Protein AF-A0A965URT3-F1 (afdb_monomer_lite)

Secondary structure (DSSP, 8-state):
------S-TTSSSSSS---------------TTSTHHHHHTT------TT--S---EEEEEE-TTT--EEEEEEEEE-SHHHHHHHHHHHTT-SEEEEEEEEEESS-GGGTT-TTSTTEEEEEEEEEEEETTEEEEEEEEHHHHTS--HHHHHHHHHSEEEESSHHHHHHHHHHHH----SSEEEHHHHHHH-

Structure (mmCIF, N/CA/C/O backbone):
data_AF-A0A965URT3-F1
#
_entry.id   AF-A0A965URT3-F1
#
loop_
_atom_site.group_PDB
_atom_site.id
_atom_site.type_symbol
_atom_site.label_atom_id
_atom_site.label_alt_id
_atom_site.label_comp_id
_atom_site.label_asym_id
_atom_site.label_entity_id
_atom_site.label_seq_id
_atom_site.pdbx_PDB_ins_code
_atom_site.Cartn_x
_atom_site.Cartn_y
_atom_site.Cartn_z
_atom_site.occupancy
_atom_site.B_iso_or_equiv
_atom_site.auth_seq_id
_atom_site.auth_comp_id
_atom_site.auth_asym_id
_atom_site.auth_atom_id
_atom_site.pdbx_PDB_model_num
ATOM 1 N N . MET A 1 1 ? -10.552 -49.241 -23.585 1.00 33.66 1 MET A N 1
ATOM 2 C CA . MET A 1 1 ? -9.352 -48.739 -22.890 1.00 33.66 1 MET A CA 1
ATOM 3 C C . MET A 1 1 ? -9.125 -47.298 -23.335 1.00 33.66 1 MET A C 1
ATOM 5 O O . MET A 1 1 ? -9.063 -47.071 -24.531 1.00 33.66 1 MET A O 1
ATOM 9 N N . THR A 1 2 ? -9.116 -46.390 -22.348 1.00 33.47 2 THR A N 1
ATOM 10 C CA . THR A 1 2 ? -8.561 -45.013 -22.284 1.00 33.47 2 THR A CA 1
ATOM 11 C C . THR A 1 2 ? -9.004 -43.900 -23.257 1.00 33.47 2 THR A C 1
ATOM 13 O O . THR A 1 2 ? -8.706 -43.915 -24.445 1.00 33.47 2 THR A O 1
ATOM 16 N N . HIS A 1 3 ? -9.632 -42.883 -22.643 1.00 34.38 3 HIS A N 1
ATOM 17 C CA . HIS A 1 3 ? -9.826 -41.481 -23.047 1.00 34.38 3 HIS A CA 1
ATOM 18 C C . HIS A 1 3 ? -8.511 -40.689 -23.220 1.00 34.38 3 HIS A C 1
ATOM 20 O O . HIS A 1 3 ? -7.561 -41.003 -22.512 1.00 34.38 3 HIS A O 1
ATOM 26 N N . SER A 1 4 ? -8.519 -39.597 -24.016 1.00 34.25 4 SER A N 1
ATOM 27 C CA . SER A 1 4 ? -8.282 -38.190 -23.573 1.00 34.25 4 SER A CA 1
ATOM 28 C C . SER A 1 4 ? -7.815 -37.250 -24.706 1.00 34.25 4 SER A C 1
ATOM 30 O O . SER A 1 4 ? -6.936 -37.626 -25.473 1.00 34.25 4 SER A O 1
ATOM 32 N N . GLY A 1 5 ? -8.332 -36.013 -24.734 1.00 30.47 5 GLY A N 1
ATOM 33 C CA . GLY A 1 5 ? -7.851 -34.884 -25.558 1.00 30.47 5 GLY A CA 1
ATOM 34 C C . GLY A 1 5 ? -8.948 -33.825 -25.768 1.00 30.47 5 GLY A C 1
ATOM 35 O O . GLY A 1 5 ? -9.620 -33.851 -26.788 1.00 30.47 5 GLY A O 1
ATOM 36 N N . THR A 1 6 ? -9.463 -33.211 -24.696 1.00 34.25 6 THR A N 1
ATOM 37 C CA . THR A 1 6 ? -9.165 -31.850 -24.170 1.00 34.25 6 THR A CA 1
ATOM 38 C C . THR A 1 6 ? -9.734 -30.684 -24.984 1.00 34.25 6 THR A C 1
ATOM 40 O O . THR A 1 6 ? -9.246 -30.334 -26.050 1.00 34.25 6 THR A O 1
ATOM 43 N N . ALA A 1 7 ? -10.753 -30.062 -24.384 1.00 34.03 7 ALA A N 1
ATOM 44 C CA . ALA A 1 7 ? -11.458 -28.854 -24.786 1.00 34.03 7 ALA A CA 1
ATOM 45 C C . ALA A 1 7 ? -10.628 -27.587 -24.499 1.00 34.03 7 ALA A C 1
ATOM 47 O O . ALA A 1 7 ? -10.806 -26.948 -23.463 1.00 34.03 7 ALA A O 1
ATOM 48 N N . LEU A 1 8 ? -9.706 -27.251 -25.403 1.00 33.50 8 LEU A N 1
ATOM 49 C CA . LEU A 1 8 ? -8.915 -26.012 -25.347 1.00 33.50 8 LEU A CA 1
ATOM 50 C C . LEU A 1 8 ? -8.958 -25.177 -26.642 1.00 33.50 8 LEU A C 1
ATOM 52 O O . LEU A 1 8 ? -8.443 -24.068 -26.653 1.00 33.50 8 LEU A O 1
ATOM 56 N N . ASP A 1 9 ? -9.672 -25.624 -27.678 1.00 33.72 9 ASP A N 1
ATOM 57 C CA . ASP A 1 9 ? -9.699 -24.964 -28.996 1.00 33.72 9 ASP A CA 1
ATOM 58 C C . ASP A 1 9 ? -10.909 -24.031 -29.212 1.00 33.72 9 ASP A C 1
ATOM 60 O O . ASP A 1 9 ? -11.382 -23.856 -30.333 1.00 33.72 9 ASP A O 1
ATOM 64 N N . THR A 1 10 ? -11.494 -23.448 -28.158 1.00 35.75 10 THR A N 1
ATOM 65 C CA . THR A 1 10 ? -12.740 -22.657 -28.320 1.00 35.75 10 THR A CA 1
ATOM 66 C C . THR A 1 10 ? -12.798 -21.347 -27.533 1.00 35.75 10 THR A C 1
ATOM 68 O O . THR A 1 10 ? -13.865 -20.754 -27.437 1.00 35.75 10 THR A O 1
ATOM 71 N N . PHE A 1 11 ? -11.674 -20.846 -27.011 1.00 31.28 11 PHE A N 1
ATOM 72 C CA . PHE A 1 11 ? -11.656 -19.590 -26.238 1.00 31.28 11 PHE A CA 1
ATOM 73 C C . PHE A 1 11 ? -10.872 -18.429 -26.872 1.00 31.28 11 PHE A C 1
ATOM 75 O O . PHE A 1 11 ? -10.836 -17.349 -26.290 1.00 31.28 11 PHE A O 1
ATOM 82 N N . GLU A 1 12 ? -10.306 -18.591 -28.073 1.00 33.72 12 GLU A N 1
ATOM 83 C CA . GLU A 1 12 ? -9.478 -17.545 -28.709 1.00 33.72 12 GLU A CA 1
ATOM 84 C C . GLU A 1 12 ? -10.141 -16.773 -29.866 1.00 33.72 12 GLU A C 1
ATOM 86 O O . GLU A 1 12 ? -9.517 -15.877 -30.424 1.00 33.72 12 GLU A O 1
ATOM 91 N N . ASN A 1 13 ? -11.413 -17.024 -30.201 1.00 33.25 13 ASN A N 1
ATOM 92 C CA . ASN A 1 13 ? -12.032 -16.428 -31.400 1.00 33.25 13 ASN A CA 1
ATOM 93 C C . ASN A 1 13 ? -13.082 -15.325 -31.176 1.00 33.25 13 ASN A C 1
ATOM 95 O O . ASN A 1 13 ? -13.646 -14.860 -32.162 1.00 33.25 13 ASN A O 1
ATOM 99 N N . ASP A 1 14 ? -13.325 -14.852 -29.946 1.00 31.55 14 ASP A N 1
ATOM 100 C CA . ASP A 1 14 ? -14.459 -13.935 -29.682 1.00 31.55 14 ASP A CA 1
ATOM 101 C C . ASP A 1 14 ? -14.091 -12.524 -29.178 1.00 31.55 14 ASP A C 1
ATOM 103 O O . ASP A 1 14 ? -14.958 -11.739 -28.806 1.00 31.55 14 ASP A O 1
ATOM 107 N N . LEU A 1 15 ? -12.809 -12.140 -29.207 1.00 34.84 15 LEU A N 1
ATOM 108 C CA . LEU A 1 15 ? -12.369 -10.765 -28.882 1.00 34.84 15 LEU A CA 1
ATOM 109 C C . LEU A 1 15 ? -11.971 -9.943 -30.118 1.00 34.84 15 LEU A C 1
ATOM 111 O O . LEU A 1 15 ? -11.375 -8.873 -30.009 1.00 34.84 15 LEU A O 1
ATOM 115 N N . GLY A 1 16 ? -12.305 -10.448 -31.305 1.00 34.50 16 GLY A N 1
ATOM 116 C CA . GLY A 1 16 ? -11.734 -9.998 -32.565 1.00 34.50 16 GLY A CA 1
ATOM 117 C C . GLY A 1 16 ? -12.613 -9.141 -33.465 1.00 34.50 16 GLY A C 1
ATOM 118 O O . GLY A 1 16 ? -12.195 -8.962 -34.596 1.00 34.50 16 GLY A O 1
ATOM 119 N N . GLN A 1 17 ? -13.784 -8.625 -33.065 1.00 35.28 17 GLN A N 1
ATOM 120 C CA . GLN A 1 17 ? -14.540 -7.675 -33.905 1.00 35.28 17 GLN A CA 1
ATOM 121 C C . GLN A 1 17 ? -15.461 -6.751 -33.099 1.00 35.28 17 GLN A C 1
ATOM 123 O O . GLN A 1 17 ? -16.563 -7.139 -32.725 1.00 35.28 17 GLN A O 1
ATOM 128 N N . ARG A 1 18 ? -15.041 -5.493 -32.912 1.00 29.69 18 ARG A N 1
ATOM 129 C CA . ARG A 1 18 ? -15.914 -4.302 -32.954 1.00 29.69 18 ARG A CA 1
ATOM 130 C C . ARG A 1 18 ? -15.058 -3.034 -32.931 1.00 29.69 18 ARG A C 1
ATOM 132 O O . ARG A 1 18 ? -14.758 -2.483 -31.878 1.00 29.69 18 ARG A O 1
ATOM 139 N N . SER A 1 19 ? -14.648 -2.607 -34.119 1.00 35.00 19 SER A N 1
ATOM 140 C CA . SER A 1 19 ? -14.108 -1.276 -34.385 1.00 35.00 19 SER A CA 1
ATOM 141 C C . SER A 1 19 ? -15.238 -0.308 -34.763 1.00 35.00 19 SER A C 1
ATOM 143 O O . SER A 1 19 ? -16.090 -0.636 -35.586 1.00 35.00 19 SER A O 1
ATOM 145 N N . ASP A 1 20 ? -15.170 0.877 -34.160 1.00 32.28 20 ASP A N 1
ATOM 146 C CA . ASP A 1 20 ? -15.490 2.202 -34.704 1.00 32.28 20 ASP A CA 1
ATOM 147 C C . ASP A 1 20 ? -16.926 2.537 -35.140 1.00 32.28 20 ASP A C 1
ATOM 149 O O . ASP A 1 20 ? -17.300 2.331 -36.292 1.00 32.28 20 ASP A O 1
ATOM 153 N N . HIS A 1 21 ? -17.671 3.237 -34.272 1.00 31.31 21 HIS A N 1
ATOM 154 C CA . HIS A 1 21 ? -18.364 4.497 -34.611 1.00 31.31 21 HIS A CA 1
ATOM 155 C C . HIS A 1 21 ? -18.948 5.172 -33.355 1.00 31.31 21 HIS A C 1
ATOM 157 O O . HIS A 1 21 ? -19.272 4.482 -32.396 1.00 31.31 21 HIS A O 1
ATOM 163 N N . PHE A 1 22 ? -19.129 6.499 -33.425 1.00 30.56 22 PHE A N 1
ATOM 164 C CA . PHE A 1 22 ? -19.415 7.491 -32.365 1.00 30.56 22 PHE A CA 1
ATOM 165 C C . PHE A 1 22 ? -18.134 8.020 -31.704 1.00 30.56 22 PHE A C 1
ATOM 167 O O . PHE A 1 22 ? -17.423 7.294 -31.030 1.00 30.56 22 PHE A O 1
ATOM 174 N N . GLY A 1 23 ? -17.720 9.267 -31.895 1.00 26.47 23 GLY A N 1
ATOM 175 C CA . GLY A 1 23 ? -18.494 10.487 -32.106 1.00 26.47 23 GLY A CA 1
ATOM 176 C C . GLY A 1 23 ? -17.852 11.527 -31.192 1.00 26.47 23 GLY A C 1
ATOM 177 O O . GLY A 1 23 ? -17.877 11.389 -29.977 1.00 26.47 23 GLY A O 1
ATOM 178 N N . ASN A 1 24 ? -17.154 12.477 -31.797 1.00 38.97 24 ASN A N 1
ATOM 179 C CA . ASN A 1 24 ? -16.212 13.386 -31.163 1.00 38.97 24 ASN A CA 1
ATOM 180 C C . ASN A 1 24 ? -16.927 14.562 -30.483 1.00 38.97 24 ASN A C 1
ATOM 182 O O . ASN A 1 24 ? -17.031 15.595 -31.125 1.00 38.97 24 ASN A O 1
ATOM 186 N N . GLU A 1 25 ? -17.389 14.441 -29.230 1.00 32.44 25 GLU A N 1
ATOM 187 C CA . GLU A 1 25 ? -17.796 15.594 -28.400 1.00 32.44 25 GLU A CA 1
ATOM 188 C C . GLU A 1 25 ? -17.499 15.357 -26.898 1.00 32.44 25 GLU A C 1
ATOM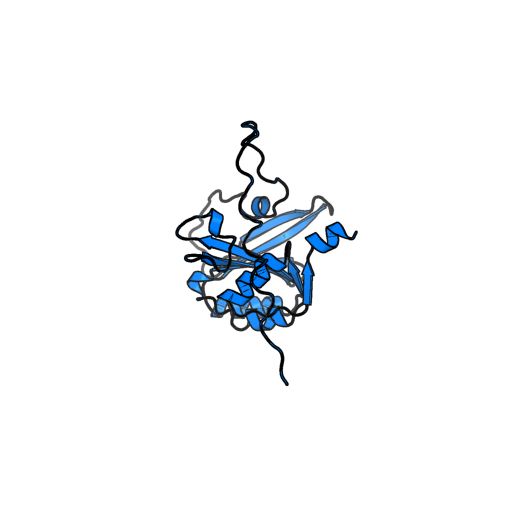 190 O O . GLU A 1 25 ? -17.855 14.323 -26.340 1.00 32.44 25 GLU A O 1
ATOM 195 N N . ASN A 1 26 ? -16.873 16.356 -26.255 1.00 29.66 26 ASN A N 1
ATOM 196 C CA . ASN A 1 26 ? -16.615 16.527 -24.808 1.00 29.66 26 ASN A CA 1
ATOM 197 C C . ASN A 1 26 ? -15.404 15.819 -24.166 1.00 29.66 26 ASN A C 1
ATOM 199 O O . ASN A 1 26 ? -15.507 15.055 -23.211 1.00 29.66 26 ASN A O 1
ATOM 203 N N . LEU A 1 27 ? -14.212 16.238 -24.598 1.00 33.44 27 LEU A N 1
ATOM 204 C CA . LEU A 1 27 ? -12.947 16.141 -23.856 1.00 33.44 27 LEU A CA 1
ATOM 205 C C . LEU A 1 27 ? -12.865 17.163 -22.694 1.00 33.44 27 LEU A C 1
ATOM 207 O O . LEU A 1 27 ? -11.927 17.942 -22.656 1.00 33.44 27 LEU A O 1
ATOM 211 N N . VAL A 1 28 ? -13.815 17.203 -21.751 1.00 35.00 28 VAL A N 1
ATOM 212 C CA . VAL A 1 28 ? -13.637 17.903 -20.453 1.00 35.00 28 VAL A CA 1
ATOM 213 C C . VAL A 1 28 ? -14.578 17.300 -19.400 1.00 35.00 28 VAL A C 1
ATOM 215 O O . VAL A 1 28 ? -15.614 17.868 -19.079 1.00 35.00 28 VAL A O 1
ATOM 218 N N . SER A 1 29 ? -14.234 16.146 -18.835 1.00 32.12 29 SER A N 1
ATOM 219 C CA . SER A 1 29 ? -14.747 15.755 -17.514 1.00 32.12 29 SER A CA 1
ATOM 220 C C . SER A 1 29 ? -13.839 14.685 -16.914 1.00 32.12 29 SER A C 1
ATOM 222 O O . SER A 1 29 ? -14.065 13.486 -17.081 1.00 32.12 29 SER A O 1
ATOM 224 N N . GLY A 1 30 ? -12.772 15.117 -16.239 1.00 34.75 30 GLY A N 1
ATOM 225 C CA . GLY A 1 30 ? -12.117 14.255 -15.257 1.00 34.75 30 GLY A CA 1
ATOM 226 C C . GLY A 1 30 ? -13.144 13.868 -14.195 1.00 34.75 30 GLY A C 1
ATOM 227 O O . GLY A 1 30 ? -13.987 14.690 -13.847 1.00 34.75 30 GLY A O 1
ATOM 228 N N . PHE A 1 31 ? -13.119 12.617 -13.735 1.00 31.52 31 PHE A N 1
ATOM 229 C CA . PHE A 1 31 ? -14.023 12.127 -12.696 1.00 31.52 31 PHE A CA 1
ATOM 230 C C . PHE A 1 31 ? -13.857 12.985 -11.428 1.00 31.52 31 PHE A C 1
ATOM 232 O O . PHE A 1 31 ? -12.832 12.857 -10.755 1.00 31.52 31 PHE A O 1
ATOM 239 N N . PRO A 1 32 ? -14.834 13.836 -11.063 1.00 32.91 32 PRO A N 1
ATOM 240 C CA . PRO A 1 32 ? -14.695 14.784 -9.953 1.00 32.91 32 PRO A CA 1
ATOM 241 C C . PRO A 1 32 ? -14.760 14.111 -8.569 1.00 32.91 32 PRO A C 1
ATOM 243 O O . PRO A 1 32 ? -14.704 14.788 -7.550 1.00 32.91 32 PRO A O 1
ATOM 246 N N . HIS A 1 33 ? -14.874 12.779 -8.525 1.00 34.88 33 HIS A N 1
ATOM 247 C CA . HIS A 1 33 ? -14.993 11.979 -7.302 1.00 34.88 33 HIS A CA 1
ATOM 248 C C . HIS A 1 33 ? -13.845 10.984 -7.117 1.00 34.88 33 HIS A C 1
ATOM 250 O O . HIS A 1 33 ? -13.928 10.092 -6.277 1.00 34.88 33 HIS A O 1
ATOM 256 N N . SER A 1 34 ? -12.766 11.119 -7.892 1.00 35.41 34 SER A N 1
ATOM 257 C CA . SER A 1 34 ? -11.545 10.387 -7.583 1.00 35.41 34 SER A CA 1
ATOM 258 C C . SER A 1 34 ? -10.806 11.067 -6.417 1.00 35.41 34 SER A C 1
ATOM 260 O O . SER A 1 34 ? -10.577 12.281 -6.484 1.00 35.41 34 SER A O 1
ATOM 262 N N . PRO A 1 35 ? -10.362 10.316 -5.389 1.00 39.28 35 PRO A N 1
ATOM 263 C CA . PRO A 1 35 ? -9.501 10.829 -4.319 1.00 39.28 35 PRO A CA 1
ATOM 264 C C . PRO A 1 35 ? -8.225 11.524 -4.826 1.00 39.28 35 PRO A C 1
ATOM 266 O O . PRO A 1 35 ? -7.640 12.328 -4.099 1.00 39.28 35 PRO A O 1
ATOM 269 N N . HIS A 1 36 ? -7.828 11.291 -6.088 1.00 36.16 36 HIS A N 1
ATOM 270 C CA . HIS A 1 36 ? -6.724 11.989 -6.754 1.00 36.16 36 HIS A CA 1
ATOM 271 C C . HIS A 1 36 ? -6.849 13.524 -6.708 1.00 36.16 36 HIS A C 1
ATOM 273 O O . HIS A 1 36 ? -5.827 14.206 -6.710 1.00 36.16 36 HIS A O 1
ATOM 279 N N . HIS A 1 37 ? -8.064 14.090 -6.631 1.00 29.50 37 HIS A N 1
ATOM 280 C CA . HIS A 1 37 ? -8.232 15.548 -6.548 1.00 29.50 37 HIS A CA 1
ATOM 281 C C . HIS A 1 37 ? -7.912 16.116 -5.152 1.00 29.50 37 HIS A C 1
ATOM 283 O O . HIS A 1 37 ? -7.631 17.305 -5.034 1.00 29.50 37 HIS A O 1
ATOM 289 N N . PHE A 1 38 ? -7.915 15.281 -4.107 1.00 34.94 38 PHE A N 1
ATOM 290 C CA . PHE A 1 38 ? -7.612 15.701 -2.734 1.00 34.94 38 PHE A CA 1
ATOM 291 C C . PHE A 1 38 ? -6.110 15.636 -2.416 1.00 34.94 38 PHE A C 1
ATOM 293 O O . PHE A 1 38 ? -5.617 16.394 -1.590 1.00 34.94 38 PHE A O 1
ATOM 300 N N . LEU A 1 39 ? -5.365 14.752 -3.089 1.00 39.06 39 LEU A N 1
ATOM 301 C CA . LEU A 1 39 ? -3.931 14.546 -2.839 1.00 39.06 39 LEU A CA 1
ATOM 302 C C . LEU A 1 39 ? -3.012 15.499 -3.626 1.00 39.06 39 LEU A C 1
ATOM 304 O O . LEU A 1 39 ? -1.823 15.574 -3.328 1.00 39.06 39 LEU A O 1
ATOM 308 N N . LEU A 1 40 ? -3.535 16.213 -4.629 1.00 33.44 40 LEU A N 1
ATOM 309 C CA . LEU A 1 40 ? -2.734 17.037 -5.548 1.00 33.44 40 LEU A CA 1
ATOM 310 C C . LEU A 1 40 ? -3.092 18.530 -5.556 1.00 33.44 40 LEU A C 1
ATOM 312 O O . LEU A 1 40 ? -2.364 19.314 -6.172 1.00 33.44 40 LEU A O 1
ATOM 316 N N . SER A 1 41 ? -4.172 18.958 -4.894 1.00 29.81 41 SER A N 1
ATOM 317 C CA . SER A 1 41 ? -4.457 20.387 -4.760 1.00 29.81 41 SER A CA 1
ATOM 318 C C . SER A 1 41 ? -3.632 20.977 -3.617 1.00 29.81 41 SER A C 1
ATOM 320 O O . SER A 1 41 ? -3.823 20.606 -2.467 1.00 29.81 41 SER A O 1
ATOM 322 N N . GLU A 1 42 ? -2.769 21.930 -3.974 1.00 37.62 42 GLU A N 1
ATOM 323 C CA . GLU A 1 42 ? -1.975 22.816 -3.102 1.00 37.62 42 GLU A CA 1
ATOM 324 C C . GLU A 1 42 ? -0.496 22.458 -2.887 1.00 37.62 42 GLU A C 1
ATOM 326 O O . GLU A 1 42 ? 0.070 22.585 -1.808 1.00 37.62 42 GLU A O 1
ATOM 331 N N . TYR A 1 43 ? 0.203 22.171 -3.989 1.00 33.94 43 TYR A N 1
ATOM 332 C CA . TYR A 1 43 ? 1.619 22.534 -4.109 1.00 33.94 43 TYR A CA 1
ATOM 333 C C . TYR A 1 43 ? 1.754 23.999 -4.573 1.00 33.94 43 TYR A C 1
ATOM 335 O O . TYR A 1 43 ? 2.104 24.282 -5.720 1.00 33.94 43 TYR A O 1
ATOM 343 N N . THR A 1 44 ? 1.506 24.961 -3.680 1.00 33.62 44 THR A N 1
ATOM 344 C CA . THR A 1 44 ? 1.992 26.342 -3.851 1.00 33.62 44 THR A CA 1
ATOM 345 C C . THR A 1 44 ? 2.918 26.719 -2.700 1.00 33.62 44 THR A C 1
ATOM 347 O O . THR A 1 44 ? 2.521 26.799 -1.548 1.00 33.62 44 THR A O 1
ATOM 350 N N . LYS A 1 45 ? 4.188 26.886 -3.080 1.00 38.81 45 LYS A N 1
ATOM 351 C CA . LYS A 1 45 ? 5.387 27.238 -2.306 1.00 38.81 45 LYS A CA 1
ATOM 352 C C . LYS A 1 45 ? 5.170 28.184 -1.117 1.00 38.81 45 LYS A C 1
ATOM 354 O O . LYS A 1 45 ? 4.695 29.289 -1.326 1.00 38.8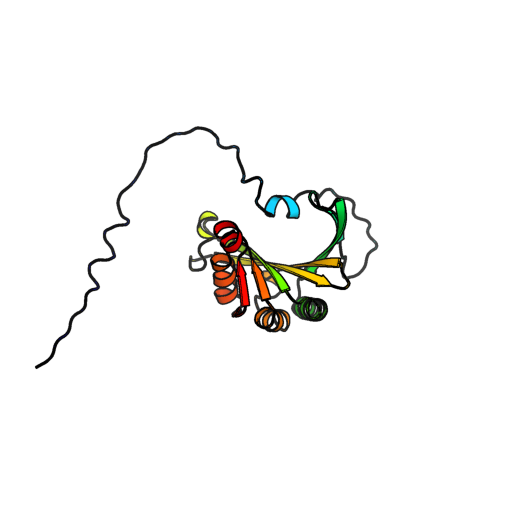1 45 LYS A O 1
ATOM 359 N N . GLU A 1 46 ? 5.830 27.856 -0.007 1.00 35.50 46 GLU A N 1
ATOM 360 C CA . GLU A 1 46 ? 6.850 28.697 0.641 1.00 35.50 46 GLU A CA 1
ATOM 361 C C . GLU A 1 46 ? 7.849 27.773 1.370 1.00 35.50 46 GLU A C 1
ATOM 363 O O . GLU A 1 46 ? 7.456 26.891 2.127 1.00 35.50 46 GLU A O 1
ATOM 368 N N . LYS A 1 47 ? 9.148 27.882 1.047 1.00 37.28 47 LYS A N 1
ATOM 369 C CA . LYS A 1 47 ? 10.228 27.094 1.668 1.00 37.28 47 LYS A CA 1
ATOM 370 C C . LYS A 1 47 ? 10.850 27.923 2.788 1.00 37.28 47 LYS A C 1
ATOM 372 O O . LYS A 1 47 ? 11.488 28.928 2.485 1.00 37.28 47 LYS A O 1
ATOM 377 N N . ASP A 1 48 ? 10.727 27.459 4.025 1.00 35.41 48 ASP A N 1
ATOM 378 C CA . ASP A 1 48 ? 11.493 27.951 5.174 1.00 35.41 48 ASP A CA 1
ATOM 379 C C . ASP A 1 48 ? 12.730 27.039 5.370 1.00 35.41 48 ASP A C 1
ATOM 381 O O . ASP A 1 48 ? 12.563 25.818 5.446 1.00 35.41 48 ASP A O 1
ATOM 385 N N . PRO A 1 49 ? 13.978 27.550 5.344 1.00 37.47 49 PRO A N 1
ATOM 386 C CA . PRO A 1 49 ? 15.168 26.713 5.155 1.00 37.47 49 PRO A CA 1
ATOM 387 C C . PRO A 1 49 ? 15.738 26.028 6.416 1.00 37.47 49 PRO A C 1
ATOM 389 O O . PRO A 1 49 ? 16.832 25.473 6.329 1.00 37.47 49 PRO A O 1
ATOM 392 N N . GLU A 1 50 ? 15.045 26.010 7.562 1.00 39.97 50 GLU A N 1
ATOM 393 C CA . GLU A 1 50 ? 15.617 25.529 8.842 1.00 39.97 50 GLU A CA 1
ATOM 394 C C . GLU A 1 50 ? 14.905 24.343 9.534 1.00 39.97 50 GLU A C 1
ATOM 396 O O . GLU A 1 50 ? 15.036 24.175 10.747 1.00 39.97 50 GLU A O 1
ATOM 401 N N . ARG A 1 51 ? 14.204 23.449 8.822 1.00 35.50 51 ARG A N 1
ATOM 402 C CA . ARG A 1 51 ? 13.639 22.238 9.460 1.00 35.50 51 ARG A CA 1
ATOM 403 C C . ARG A 1 51 ? 14.396 20.956 9.110 1.00 35.50 51 ARG A C 1
ATOM 405 O O . ARG A 1 51 ? 14.513 20.561 7.955 1.00 35.50 51 ARG A O 1
ATOM 412 N N . SER A 1 52 ? 14.971 20.330 10.138 1.00 33.53 52 SER A N 1
ATOM 413 C CA . SER A 1 52 ? 15.715 19.074 10.054 1.00 33.53 52 SER A CA 1
ATOM 414 C C . SER A 1 52 ? 14.798 17.858 10.186 1.00 33.53 52 SER A C 1
ATOM 416 O O . SER A 1 52 ? 14.005 17.813 11.120 1.00 33.53 52 SER A O 1
ATOM 418 N N . VAL A 1 53 ? 15.038 16.866 9.321 1.00 38.34 53 VAL A N 1
ATOM 419 C CA . VAL A 1 53 ? 14.665 15.437 9.387 1.00 38.34 53 VAL A CA 1
ATOM 420 C C . VAL A 1 53 ? 13.215 15.145 9.809 1.00 38.34 53 VAL A C 1
ATOM 422 O O . VAL A 1 53 ? 12.889 15.132 10.990 1.00 38.34 53 VAL A O 1
ATOM 425 N N . GLY A 1 54 ? 12.377 14.801 8.824 1.00 39.75 54 GLY A N 1
ATOM 426 C CA . GLY A 1 54 ? 11.052 14.210 9.051 1.00 39.75 54 GLY A CA 1
ATOM 427 C C . GLY A 1 54 ? 9.892 15.205 9.034 1.00 39.75 54 GLY A C 1
ATOM 428 O O . GLY A 1 54 ? 9.041 15.162 9.918 1.00 39.75 54 GLY A O 1
ATOM 429 N N . ASP A 1 55 ? 9.846 16.110 8.052 1.00 41.12 55 ASP A N 1
ATOM 430 C CA . ASP A 1 55 ? 8.761 17.088 7.945 1.00 41.12 55 ASP A CA 1
ATOM 431 C C . ASP A 1 55 ? 7.406 16.401 7.714 1.00 41.12 55 ASP A C 1
ATOM 433 O O . ASP A 1 55 ? 7.049 16.017 6.602 1.00 41.12 55 ASP A O 1
ATOM 437 N N . ILE A 1 56 ? 6.642 16.267 8.799 1.00 50.72 56 ILE A N 1
ATOM 438 C CA . ILE A 1 56 ? 5.213 15.972 8.771 1.00 50.72 56 ILE A CA 1
ATOM 439 C C . ILE A 1 56 ? 4.513 17.236 8.269 1.00 50.72 56 ILE A C 1
ATOM 441 O O . ILE A 1 56 ? 4.437 18.234 8.995 1.00 50.72 56 ILE A O 1
ATOM 445 N N . SER A 1 57 ? 3.975 17.213 7.050 1.00 58.25 57 SER A N 1
ATOM 446 C CA . SER A 1 57 ? 3.040 18.250 6.613 1.00 58.25 57 SER A CA 1
ATOM 447 C C . SER A 1 57 ? 1.684 17.971 7.260 1.00 58.25 57 SER A C 1
ATOM 449 O O . SER A 1 57 ? 1.082 16.918 7.058 1.00 58.25 57 SER A O 1
ATOM 451 N N . ILE A 1 58 ? 1.214 18.889 8.108 1.00 51.62 58 ILE A N 1
ATOM 452 C CA . ILE A 1 58 ? -0.134 18.811 8.679 1.00 51.62 58 ILE A CA 1
ATOM 453 C C . ILE A 1 58 ? -1.061 19.606 7.766 1.00 51.62 58 ILE A C 1
ATOM 455 O O . ILE A 1 58 ? -0.941 20.824 7.677 1.00 51.62 58 ILE A O 1
ATOM 459 N N . ILE A 1 59 ? -1.983 18.911 7.112 1.00 54.91 59 ILE A N 1
ATOM 460 C CA . ILE A 1 59 ? -3.068 19.496 6.331 1.00 54.91 59 ILE A CA 1
ATOM 461 C C . ILE A 1 59 ? -4.312 19.513 7.223 1.00 54.91 59 ILE A C 1
ATOM 463 O O . ILE A 1 59 ? -4.688 18.497 7.817 1.00 54.91 59 ILE A O 1
ATOM 467 N N . GLU A 1 60 ? -4.950 20.672 7.349 1.00 49.19 60 GLU A N 1
ATOM 468 C CA . GLU A 1 60 ? -6.269 20.780 7.969 1.00 49.19 60 GLU A CA 1
ATOM 469 C C . GLU A 1 60 ? -7.321 20.463 6.904 1.00 49.19 60 GLU A C 1
ATOM 471 O O . GLU A 1 60 ? -7.446 21.167 5.908 1.00 49.19 60 GLU A O 1
ATOM 476 N N . ALA A 1 61 ? -8.045 19.360 7.087 1.00 48.44 61 ALA A N 1
ATOM 477 C CA . ALA A 1 61 ? -9.088 18.916 6.174 1.00 48.44 61 ALA A CA 1
ATOM 478 C C . ALA A 1 61 ? -10.451 19.041 6.860 1.00 48.44 61 ALA A C 1
ATOM 480 O O . ALA A 1 61 ? -10.723 18.371 7.862 1.00 48.44 61 ALA A O 1
ATOM 481 N N . GLU A 1 62 ? -11.326 19.890 6.326 1.00 41.59 62 GLU A N 1
ATOM 482 C CA . GLU A 1 62 ? -12.715 19.965 6.771 1.00 41.59 62 GLU A CA 1
ATOM 483 C C . GLU A 1 62 ? -13.530 18.814 6.179 1.00 41.59 62 GLU A C 1
ATOM 485 O O . GLU A 1 62 ? -13.592 18.612 4.969 1.00 41.59 62 GLU A O 1
ATOM 490 N N . SER A 1 63 ? -14.179 18.037 7.049 1.00 44.34 63 SER A N 1
ATOM 491 C CA . SER A 1 63 ? -15.172 17.061 6.605 1.00 44.34 63 SER A CA 1
ATOM 492 C C . SER A 1 63 ? -16.486 17.775 6.291 1.00 44.34 63 SER A C 1
ATOM 494 O O . SER A 1 63 ? -17.179 18.205 7.218 1.00 44.34 63 SER A O 1
ATOM 496 N N . GLU A 1 64 ? -16.867 17.817 5.011 1.00 45.25 64 GLU A N 1
ATOM 497 C CA . GLU A 1 64 ? -18.142 18.392 4.539 1.00 45.25 64 GLU A CA 1
ATOM 498 C C . GLU A 1 64 ? -19.373 17.771 5.228 1.00 45.25 64 GLU A C 1
ATOM 500 O O . GLU A 1 64 ? -20.388 18.430 5.434 1.00 45.25 64 GLU A O 1
ATOM 505 N N . THR A 1 65 ? -19.275 16.510 5.658 1.00 41.28 65 THR A N 1
ATOM 506 C CA . THR A 1 65 ? -20.350 15.776 6.347 1.00 41.28 65 THR A CA 1
ATOM 507 C C . THR A 1 65 ? -20.386 15.955 7.865 1.00 41.28 65 THR A C 1
ATOM 509 O O . THR A 1 65 ? -21.436 15.755 8.469 1.00 41.28 65 THR A O 1
ATOM 512 N N . SER A 1 66 ? -19.262 16.282 8.515 1.00 46.78 66 SER A N 1
ATOM 513 C CA . SER A 1 66 ? -19.171 16.318 9.986 1.00 46.78 66 SER A CA 1
ATOM 514 C C . SER A 1 66 ? -18.948 17.719 10.562 1.00 46.78 66 SER A C 1
ATOM 516 O O . SER A 1 66 ? -19.069 17.869 11.781 1.00 46.78 66 SER A O 1
ATOM 518 N N . GLY A 1 67 ? -18.553 18.709 9.754 1.00 40.81 67 GLY A N 1
ATOM 519 C CA . GLY A 1 67 ? -18.165 20.045 10.233 1.00 40.81 67 GLY A CA 1
ATOM 520 C C . GLY A 1 67 ? -16.982 20.040 11.213 1.00 40.81 67 GLY A C 1
ATOM 521 O O . GLY A 1 67 ? -16.742 21.024 11.907 1.00 40.81 67 GLY A O 1
ATOM 522 N N . ARG A 1 68 ? -16.264 18.913 11.333 1.00 44.22 68 ARG A N 1
ATOM 523 C CA . ARG A 1 68 ? -15.072 18.774 12.173 1.00 44.22 68 ARG A CA 1
ATOM 524 C C . ARG A 1 68 ? -13.843 18.931 11.289 1.00 44.22 68 ARG A C 1
ATOM 526 O O . ARG A 1 68 ? -13.688 18.178 10.328 1.00 44.22 68 ARG A O 1
ATOM 533 N N . ILE A 1 69 ? -12.971 19.864 11.661 1.00 49.91 69 ILE A N 1
ATOM 534 C CA . ILE A 1 69 ? -11.624 19.982 11.101 1.00 49.91 69 ILE A CA 1
ATOM 535 C C . ILE A 1 69 ? -10.834 18.757 11.574 1.00 49.91 69 ILE A C 1
ATOM 537 O O . ILE A 1 69 ? -10.529 18.607 12.760 1.00 49.91 69 ILE A O 1
ATOM 541 N N . GLY A 1 70 ? -10.563 17.836 10.655 1.00 55.69 70 GLY A N 1
ATOM 542 C CA . GLY A 1 70 ? -9.627 16.746 10.870 1.00 55.69 70 GLY A CA 1
ATOM 543 C C . GLY A 1 70 ? -8.213 17.237 10.585 1.00 55.69 70 GLY A C 1
ATOM 544 O O . GLY A 1 70 ? -7.974 17.905 9.586 1.00 55.69 70 GLY A O 1
ATOM 545 N N . ARG A 1 71 ? -7.254 16.893 11.446 1.00 58.38 71 ARG A N 1
ATOM 546 C CA . ARG A 1 71 ? -5.835 17.038 11.106 1.00 58.38 71 ARG A CA 1
ATOM 547 C C . ARG A 1 71 ? -5.394 15.801 10.336 1.00 58.38 71 ARG A C 1
ATOM 549 O O . ARG A 1 71 ? -5.659 14.683 10.785 1.00 58.38 71 ARG A O 1
ATOM 556 N N . ILE A 1 72 ? -4.745 16.011 9.199 1.00 64.19 72 ILE A N 1
ATOM 557 C CA . ILE A 1 72 ? -4.089 14.972 8.414 1.00 64.19 72 ILE A CA 1
ATOM 558 C C . ILE A 1 72 ? -2.593 15.244 8.480 1.00 64.19 72 ILE A C 1
ATOM 560 O O . ILE A 1 72 ? -2.145 16.280 8.012 1.00 64.19 72 ILE A O 1
ATOM 564 N N . GLY A 1 73 ? -1.823 14.347 9.091 1.00 68.38 73 GLY A N 1
ATOM 565 C CA . GLY A 1 73 ? -0.361 14.389 8.992 1.00 68.38 73 GLY A CA 1
ATOM 566 C C . GLY A 1 73 ? 0.093 13.540 7.813 1.00 68.38 73 GLY A C 1
ATOM 567 O O . GLY A 1 73 ? -0.319 12.385 7.743 1.00 68.38 73 GLY A O 1
ATOM 568 N N . GLN A 1 74 ? 0.914 14.083 6.916 1.00 76.00 74 GLN A N 1
ATOM 569 C CA . GLN A 1 74 ? 1.513 13.339 5.811 1.00 76.00 74 GLN A CA 1
ATOM 570 C C . GLN A 1 74 ? 3.025 13.195 6.008 1.00 76.00 74 GLN A C 1
ATOM 572 O O . GLN A 1 74 ? 3.718 14.171 6.293 1.00 76.00 74 GLN A O 1
ATOM 577 N N . THR A 1 75 ? 3.529 11.979 5.804 1.00 88.38 75 THR A N 1
ATOM 578 C CA . THR A 1 75 ? 4.957 11.648 5.870 1.00 88.38 75 THR A CA 1
ATOM 579 C C . THR A 1 75 ? 5.390 10.957 4.579 1.00 88.38 75 THR A C 1
ATOM 581 O O . THR A 1 75 ? 4.778 9.978 4.154 1.00 88.38 75 THR A O 1
ATOM 584 N N . LEU A 1 76 ? 6.454 11.455 3.947 1.00 92.62 76 LEU A N 1
ATOM 585 C CA . LEU A 1 76 ? 7.093 10.790 2.810 1.00 92.62 76 LEU A CA 1
ATOM 586 C C . LEU A 1 76 ? 8.106 9.760 3.328 1.00 92.62 76 LEU A C 1
ATOM 588 O O . LEU A 1 76 ? 9.001 10.106 4.096 1.00 92.62 76 LEU A O 1
ATOM 592 N N . VAL A 1 77 ? 7.970 8.509 2.896 1.00 93.94 77 VAL A N 1
ATOM 593 C CA . VAL A 1 77 ? 8.828 7.389 3.297 1.00 93.94 77 VAL A CA 1
ATOM 594 C C . VAL A 1 77 ? 9.679 6.960 2.110 1.00 93.94 77 VAL A C 1
ATOM 596 O O . VAL A 1 77 ? 9.158 6.501 1.096 1.00 93.94 77 VAL A O 1
ATOM 599 N N . GLU A 1 78 ? 10.997 7.108 2.233 1.00 95.00 78 GLU A N 1
ATOM 600 C CA . GLU A 1 78 ? 11.946 6.859 1.138 1.00 95.00 78 GLU A CA 1
ATOM 601 C C . GLU A 1 78 ? 13.014 5.809 1.472 1.00 95.00 78 GLU A C 1
ATOM 603 O O . GLU A 1 78 ? 13.835 5.484 0.616 1.00 95.00 78 GLU A O 1
ATOM 608 N N . THR A 1 79 ? 13.016 5.279 2.698 1.00 96.12 79 THR A N 1
ATOM 609 C CA . THR A 1 79 ? 13.984 4.278 3.167 1.00 96.12 79 THR A CA 1
ATOM 610 C C . THR A 1 79 ? 13.275 3.075 3.794 1.00 96.12 79 THR A C 1
ATOM 612 O O . THR A 1 79 ? 12.137 3.218 4.250 1.00 96.12 79 THR A O 1
ATOM 615 N N . PRO A 1 80 ? 13.922 1.894 3.836 1.00 96.31 80 PRO A N 1
ATOM 616 C CA . PRO A 1 80 ? 13.392 0.730 4.543 1.00 96.31 80 PRO A CA 1
ATOM 617 C C . PRO A 1 80 ? 13.085 1.008 6.020 1.00 96.31 80 PRO A C 1
ATOM 619 O O . PRO A 1 80 ? 12.027 0.630 6.504 1.00 96.31 80 PRO A O 1
ATOM 622 N N . GLU A 1 81 ? 13.944 1.751 6.719 1.00 95.81 81 GLU A N 1
ATOM 623 C CA . GLU A 1 81 ? 13.740 2.089 8.134 1.00 95.81 81 GLU A CA 1
ATOM 624 C C . GLU A 1 81 ? 12.486 2.952 8.333 1.00 95.81 81 GLU A C 1
ATOM 626 O O . GLU A 1 81 ? 11.745 2.762 9.293 1.00 95.81 81 GLU A O 1
ATOM 631 N N . GLY A 1 82 ? 12.189 3.851 7.389 1.00 95.38 82 GLY A N 1
ATOM 632 C CA . GLY A 1 82 ? 10.957 4.636 7.425 1.00 95.38 82 GLY A CA 1
ATOM 633 C C . GLY A 1 82 ? 9.694 3.788 7.223 1.00 95.38 82 GLY A C 1
ATOM 634 O O . GLY A 1 82 ? 8.622 4.173 7.689 1.00 95.38 82 GLY A O 1
ATOM 635 N N . LEU A 1 83 ? 9.790 2.629 6.556 1.00 97.44 83 LEU A N 1
ATOM 636 C CA . LEU A 1 83 ? 8.679 1.672 6.480 1.00 97.44 83 LEU A CA 1
ATOM 637 C C . LEU A 1 83 ? 8.449 1.002 7.837 1.00 97.44 83 LEU A C 1
ATOM 639 O O . LEU A 1 83 ? 7.300 0.851 8.249 1.00 97.44 83 LEU A O 1
ATOM 643 N N . ASP A 1 84 ? 9.522 0.650 8.544 1.00 96.50 84 ASP A N 1
ATOM 644 C CA . ASP A 1 84 ? 9.434 0.062 9.883 1.00 96.50 84 ASP A CA 1
ATOM 645 C C . ASP A 1 84 ? 8.864 1.066 10.902 1.00 96.50 84 ASP A C 1
ATOM 647 O O . ASP A 1 84 ? 8.012 0.708 11.718 1.00 96.50 84 ASP A O 1
ATOM 651 N N . GLU A 1 85 ? 9.251 2.343 10.813 1.00 95.44 85 GLU A N 1
ATOM 652 C CA . GLU A 1 85 ? 8.664 3.428 11.613 1.00 95.44 85 GLU A CA 1
ATOM 653 C C . GLU A 1 85 ? 7.165 3.606 11.324 1.00 95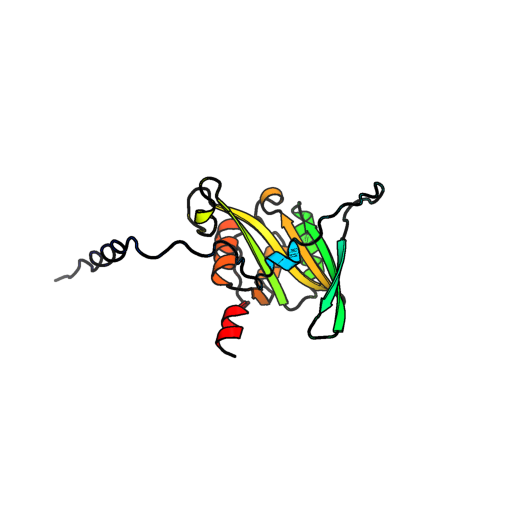.44 85 GLU A C 1
ATOM 655 O O . GLU A 1 85 ? 6.355 3.673 12.254 1.00 95.44 85 GLU A O 1
ATOM 660 N N . ALA A 1 86 ? 6.773 3.615 10.044 1.00 95.75 86 ALA A N 1
ATOM 661 C CA . ALA A 1 86 ? 5.367 3.689 9.651 1.00 95.75 86 ALA A CA 1
ATOM 662 C C . ALA A 1 86 ? 4.562 2.497 10.192 1.00 95.75 86 ALA A C 1
ATOM 664 O O . ALA A 1 86 ? 3.442 2.676 10.670 1.00 95.75 86 ALA A O 1
ATOM 665 N N . ALA A 1 87 ? 5.133 1.289 10.157 1.00 97.75 87 ALA A N 1
ATOM 666 C CA . ALA A 1 87 ? 4.516 0.099 10.733 1.00 97.75 87 ALA A CA 1
ATOM 667 C C . ALA A 1 87 ? 4.298 0.263 12.242 1.00 97.75 87 ALA A C 1
ATOM 669 O O . ALA A 1 87 ? 3.188 0.067 12.734 1.00 97.75 87 ALA A O 1
ATOM 670 N N . TRP A 1 88 ? 5.330 0.684 12.973 1.00 97.06 88 TRP A N 1
ATOM 671 C CA . TRP A 1 88 ? 5.241 0.868 14.418 1.00 97.06 88 TRP A CA 1
ATOM 672 C C . TRP A 1 88 ? 4.151 1.871 14.816 1.00 97.06 88 TRP A C 1
ATOM 674 O O . TRP A 1 88 ? 3.358 1.591 15.715 1.00 97.06 88 TRP A O 1
ATOM 684 N N . GLU A 1 89 ? 4.044 2.999 14.110 1.00 95.25 89 GLU A N 1
ATOM 685 C CA . GLU A 1 89 ? 2.972 3.972 14.354 1.00 95.25 89 GLU A CA 1
ATOM 686 C C . GLU A 1 89 ? 1.578 3.436 13.990 1.00 95.25 89 GLU A C 1
ATOM 688 O O . GLU A 1 89 ? 0.596 3.729 14.676 1.00 95.25 89 GLU A O 1
ATOM 693 N N . LEU A 1 90 ? 1.470 2.645 12.920 1.00 95.94 90 LEU A N 1
ATOM 694 C CA . LEU A 1 90 ? 0.209 2.057 12.458 1.00 95.94 90 LEU A CA 1
ATOM 695 C C . LEU A 1 90 ? -0.294 0.901 13.332 1.00 95.94 90 LEU A C 1
ATOM 697 O O . LEU A 1 90 ? -1.436 0.472 13.150 1.00 95.94 90 LEU A O 1
ATOM 701 N N . GLU A 1 91 ? 0.500 0.403 14.283 1.00 95.88 91 GLU A N 1
ATOM 702 C CA . GLU A 1 91 ? 0.134 -0.732 15.138 1.00 95.88 91 GLU A CA 1
ATOM 703 C C . GLU A 1 91 ? -1.181 -0.485 15.900 1.00 95.88 91 GLU A C 1
ATOM 705 O O . GLU A 1 91 ? -2.027 -1.378 16.005 1.00 95.88 91 GLU A O 1
ATOM 710 N N . GLU A 1 92 ? -1.411 0.748 16.357 1.00 90.50 92 GLU A N 1
ATOM 711 C CA . GLU A 1 92 ? -2.638 1.133 17.065 1.00 90.50 92 GLU A CA 1
ATOM 712 C C . GLU A 1 92 ? -3.876 1.198 16.154 1.00 90.50 92 GLU A C 1
ATOM 714 O O . GLU A 1 92 ? -5.009 1.147 16.642 1.00 90.50 92 GLU A O 1
ATOM 719 N N . SER A 1 93 ? -3.689 1.298 14.833 1.00 95.19 93 SER A N 1
ATOM 720 C CA . SER A 1 93 ? -4.791 1.435 13.884 1.00 95.19 93 SER A CA 1
ATOM 721 C C . SER A 1 93 ? -5.411 0.062 13.584 1.00 95.19 93 SER A C 1
ATOM 723 O O . SER A 1 93 ? -4.747 -0.809 13.017 1.00 95.19 93 SER A O 1
ATOM 725 N N . PRO A 1 94 ? -6.701 -0.174 13.901 1.00 92.56 94 PRO A N 1
ATOM 726 C CA . PRO A 1 94 ? -7.339 -1.475 13.667 1.00 92.56 94 PRO A CA 1
ATOM 727 C C . PRO A 1 94 ? -7.576 -1.767 12.176 1.00 92.56 94 PRO A C 1
ATOM 729 O O . PRO A 1 94 ? -7.644 -2.926 11.762 1.00 92.56 94 PRO A O 1
ATOM 732 N N . ALA A 1 95 ? -7.702 -0.712 11.373 1.00 96.81 95 ALA A N 1
ATOM 733 C CA . ALA A 1 95 ? -7.838 -0.775 9.929 1.00 96.81 95 ALA A CA 1
ATOM 734 C C . ALA A 1 95 ? -6.874 0.217 9.278 1.00 96.81 95 ALA A C 1
ATOM 736 O O . ALA A 1 95 ? -6.588 1.273 9.850 1.00 96.81 95 ALA A O 1
ATOM 737 N N . VAL A 1 96 ? -6.388 -0.123 8.090 1.00 98.38 96 VAL A N 1
ATOM 738 C CA . VAL A 1 96 ? -5.449 0.702 7.327 1.00 98.38 96 VAL A CA 1
ATOM 739 C C . VAL A 1 96 ? -6.014 0.900 5.930 1.00 98.38 96 VAL A C 1
ATOM 741 O O . VAL A 1 96 ? -6.326 -0.073 5.244 1.00 98.38 96 VAL A O 1
ATOM 744 N N . ALA A 1 97 ? -6.180 2.155 5.520 1.00 98.56 97 ALA A N 1
ATOM 745 C CA . ALA A 1 97 ? -6.520 2.476 4.144 1.00 98.56 97 ALA A CA 1
ATOM 746 C C . ALA A 1 97 ? -5.273 2.340 3.268 1.00 98.56 97 ALA A C 1
ATOM 748 O O . ALA A 1 97 ? -4.198 2.772 3.682 1.00 98.56 97 ALA A O 1
ATOM 749 N N . VAL A 1 98 ? -5.416 1.723 2.098 1.00 98.38 98 VAL A N 1
ATOM 750 C CA . VAL A 1 98 ? -4.306 1.402 1.193 1.00 98.38 98 VAL A CA 1
ATOM 751 C C . VAL A 1 98 ? -4.684 1.777 -0.234 1.00 98.38 98 VAL A C 1
ATOM 753 O O . VAL A 1 98 ? -5.788 1.462 -0.674 1.00 98.38 98 VAL A O 1
ATOM 756 N N . ASP A 1 99 ? -3.754 2.413 -0.940 1.00 98.31 99 ASP A N 1
ATOM 757 C CA . ASP A 1 99 ? -3.875 2.787 -2.352 1.00 98.31 99 ASP A CA 1
ATOM 758 C C . ASP A 1 99 ? -2.489 2.786 -3.016 1.00 98.31 99 ASP A C 1
ATOM 760 O O . ASP A 1 99 ? -1.480 3.019 -2.336 1.00 98.31 99 ASP A O 1
ATOM 764 N N . CYS A 1 100 ? -2.402 2.493 -4.317 1.00 96.75 100 CYS A N 1
ATOM 765 C CA . CYS A 1 100 ? -1.116 2.445 -5.009 1.00 96.75 100 CYS A CA 1
ATOM 766 C C . CYS A 1 100 ? -1.084 3.154 -6.367 1.00 96.75 100 CYS A C 1
ATOM 768 O O . CYS A 1 100 ? -2.025 3.123 -7.152 1.00 96.75 100 CYS A O 1
ATOM 770 N N . GLU A 1 101 ? 0.081 3.726 -6.682 1.00 97.31 101 GLU A N 1
ATOM 771 C CA . GLU A 1 101 ? 0.321 4.402 -7.956 1.00 97.31 101 GLU A CA 1
ATOM 772 C C . GLU A 1 101 ? 1.210 3.554 -8.855 1.00 97.31 101 GLU A C 1
ATOM 774 O O . GLU A 1 101 ? 2.284 3.082 -8.460 1.00 97.31 101 GLU A O 1
ATOM 779 N N . THR A 1 102 ? 0.778 3.387 -10.098 1.00 97.38 102 THR A N 1
ATOM 780 C CA . THR A 1 102 ? 1.405 2.493 -11.076 1.00 97.38 102 THR A CA 1
ATOM 781 C C . THR A 1 102 ? 1.902 3.278 -12.281 1.00 97.38 102 THR A C 1
ATOM 783 O O . THR A 1 102 ? 1.473 4.398 -12.550 1.00 97.38 102 THR A O 1
ATOM 786 N N . TYR A 1 103 ? 2.844 2.704 -13.022 1.00 97.06 103 TYR A N 1
ATOM 787 C CA . TYR A 1 103 ? 3.366 3.316 -14.240 1.00 97.06 103 TYR A CA 1
ATOM 788 C C . TYR A 1 103 ? 3.693 2.256 -15.278 1.00 97.06 103 TYR A C 1
ATOM 790 O O . TYR A 1 103 ? 3.858 1.080 -14.959 1.00 97.06 103 TYR A O 1
ATOM 798 N N . ASN A 1 104 ? 3.839 2.684 -16.528 1.00 97.81 104 ASN A N 1
ATOM 799 C CA . ASN A 1 104 ? 4.463 1.882 -17.566 1.00 97.81 104 ASN A CA 1
ATOM 800 C C . ASN A 1 104 ? 5.423 2.759 -18.373 1.00 97.81 104 ASN A C 1
ATOM 802 O O . ASN A 1 104 ? 5.071 3.868 -18.771 1.00 97.81 104 ASN A O 1
ATOM 806 N N . VAL A 1 105 ? 6.645 2.271 -18.590 1.00 96.56 105 VAL A N 1
ATOM 807 C CA . VAL A 1 105 ? 7.719 3.051 -19.236 1.00 96.56 105 VAL A CA 1
ATOM 808 C C . VAL A 1 105 ? 7.566 3.195 -20.753 1.00 96.56 105 VAL A C 1
ATOM 810 O O . VAL A 1 105 ? 8.282 3.985 -21.362 1.00 96.56 105 VAL A O 1
ATOM 813 N N . HIS A 1 106 ? 6.671 2.426 -21.374 1.00 96.00 106 HIS A N 1
ATOM 814 C CA . HIS A 1 106 ? 6.473 2.400 -22.823 1.00 96.00 106 HIS A CA 1
ATOM 815 C C . HIS A 1 106 ? 5.137 3.023 -23.243 1.00 96.00 106 HIS A C 1
ATOM 817 O O . HIS A 1 106 ? 5.086 3.734 -24.243 1.00 96.00 106 HIS A O 1
ATOM 823 N N . ASP A 1 107 ? 4.063 2.765 -22.494 1.00 95.12 107 ASP A N 1
ATOM 824 C CA . ASP A 1 107 ? 2.714 3.257 -22.785 1.00 95.12 107 ASP A CA 1
ATOM 825 C C . ASP A 1 107 ? 1.905 3.408 -21.492 1.00 95.12 107 ASP A C 1
ATOM 827 O O . ASP A 1 107 ? 1.564 2.417 -20.847 1.00 95.12 107 ASP A O 1
ATOM 831 N N . PHE A 1 108 ? 1.532 4.641 -21.136 1.00 92.44 108 PHE A N 1
ATOM 832 C CA . PHE A 1 108 ? 0.760 4.931 -19.923 1.00 92.44 108 PHE A CA 1
ATOM 833 C C . PHE A 1 108 ? -0.578 4.174 -19.857 1.00 92.44 108 PHE A C 1
ATOM 835 O O . PHE A 1 108 ? -1.054 3.870 -18.766 1.00 92.44 108 PHE A O 1
ATOM 842 N N . LYS A 1 109 ? -1.171 3.792 -20.997 1.00 93.19 109 LYS A N 1
ATOM 843 C CA . LYS A 1 109 ? -2.405 2.987 -21.031 1.00 93.19 109 LYS A CA 1
ATOM 844 C C . LYS A 1 109 ? -2.196 1.563 -20.516 1.00 93.19 109 LYS A C 1
ATOM 846 O O . LYS A 1 109 ? -3.159 0.890 -20.154 1.00 93.19 109 LYS A O 1
ATOM 851 N N . MET A 1 110 ? -0.948 1.101 -20.481 1.00 95.50 110 MET A N 1
ATOM 852 C CA . MET A 1 110 ? -0.558 -0.195 -19.932 1.00 95.50 110 MET A CA 1
ATOM 853 C C . MET A 1 110 ? -0.224 -0.124 -18.436 1.00 95.50 110 MET A C 1
ATOM 855 O O . MET A 1 110 ? -0.026 -1.177 -17.832 1.00 95.50 110 MET A O 1
ATOM 859 N N . ALA A 1 111 ? -0.190 1.067 -17.819 1.00 94.50 111 ALA A N 1
ATOM 860 C CA . ALA A 1 111 ? 0.132 1.231 -16.396 1.00 94.50 111 ALA A CA 1
ATOM 861 C C . ALA A 1 111 ? -0.829 0.453 -15.487 1.00 94.50 111 ALA A C 1
ATOM 863 O O . ALA A 1 111 ? -0.400 -0.129 -14.502 1.00 94.50 111 ALA A O 1
ATOM 864 N N . SER A 1 112 ? -2.096 0.319 -15.891 1.00 95.12 112 SER A N 1
ATOM 865 C CA . SER A 1 112 ? -3.106 -0.463 -15.171 1.00 95.12 112 SER A CA 1
ATOM 866 C C . SER A 1 112 ? -3.000 -1.981 -15.371 1.00 95.12 112 SER A C 1
ATOM 868 O O . SER A 1 112 ? -3.771 -2.740 -14.784 1.00 95.12 112 SER A O 1
ATOM 870 N N . ARG A 1 113 ? -2.071 -2.456 -16.213 1.00 96.31 113 ARG A N 1
ATOM 871 C CA . ARG A 1 113 ? -1.887 -3.880 -16.515 1.00 96.31 113 ARG A CA 1
ATOM 872 C C . ARG A 1 113 ? -0.700 -4.423 -15.728 1.00 96.31 113 ARG A C 1
ATOM 874 O O . ARG A 1 113 ? 0.432 -4.284 -16.198 1.00 96.31 113 ARG A O 1
ATOM 881 N N . PRO A 1 114 ? -0.920 -5.116 -14.597 1.00 93.94 114 PRO A N 1
ATOM 882 C CA . PRO A 1 114 ? 0.160 -5.509 -13.699 1.00 93.94 114 PRO A CA 1
ATOM 883 C C . PRO A 1 114 ? 1.202 -6.374 -14.394 1.00 93.94 114 PRO A C 1
ATOM 885 O O . PRO A 1 114 ? 2.372 -6.257 -14.070 1.00 93.94 114 PRO A O 1
ATOM 888 N N . TYR A 1 115 ? 0.810 -7.191 -15.381 1.00 96.19 115 TYR A N 1
ATOM 889 C CA . TYR A 1 115 ? 1.711 -8.098 -16.098 1.00 96.19 115 TYR A CA 1
ATOM 890 C C . TYR A 1 115 ? 2.256 -7.609 -17.437 1.00 96.19 115 TYR A C 1
ATOM 892 O O . TYR A 1 115 ? 3.045 -8.328 -18.050 1.00 96.19 115 TYR A O 1
ATOM 900 N N . ALA A 1 116 ? 1.909 -6.399 -17.875 1.00 96.75 116 ALA A N 1
ATOM 901 C CA . ALA A 1 116 ? 2.485 -5.855 -19.097 1.00 96.75 116 ALA A CA 1
ATOM 902 C C . ALA A 1 116 ? 3.988 -5.564 -18.927 1.00 96.75 116 ALA A C 1
ATOM 904 O O . ALA A 1 116 ? 4.458 -5.169 -17.856 1.00 96.75 116 ALA A O 1
ATOM 905 N N . GLY A 1 117 ? 4.753 -5.769 -20.003 1.00 96.75 117 GLY A N 1
ATOM 906 C CA . GLY A 1 117 ? 6.164 -5.392 -20.046 1.00 96.75 117 GLY A CA 1
ATOM 907 C C . GLY A 1 117 ? 6.330 -3.892 -19.798 1.00 96.75 117 GLY A C 1
ATOM 908 O O . GLY A 1 117 ? 5.579 -3.083 -20.341 1.00 96.75 117 GLY A O 1
ATOM 909 N N . GLY A 1 118 ? 7.290 -3.528 -18.948 1.00 95.44 118 GLY A N 1
ATOM 910 C CA . GLY A 1 118 ? 7.543 -2.137 -18.569 1.00 95.44 118 GLY A CA 1
ATOM 911 C C . GLY A 1 118 ? 6.608 -1.568 -17.498 1.00 95.44 118 GLY A C 1
ATOM 912 O O . GLY A 1 118 ? 6.813 -0.424 -17.099 1.00 95.44 118 GLY A O 1
ATOM 913 N N . THR A 1 119 ? 5.617 -2.333 -17.021 1.00 97.38 119 THR A N 1
ATOM 914 C CA . THR A 1 119 ? 4.762 -1.911 -15.903 1.00 97.38 119 THR A CA 1
ATOM 915 C C . THR A 1 119 ? 5.493 -2.056 -14.571 1.00 97.38 119 THR A C 1
ATOM 917 O O . THR A 1 119 ? 6.109 -3.094 -14.306 1.00 97.38 119 THR A O 1
ATOM 920 N N . GLY A 1 120 ? 5.370 -1.040 -13.718 1.00 95.88 120 GLY A N 1
ATOM 921 C CA . GLY A 1 120 ? 5.915 -1.011 -12.368 1.00 95.88 120 GLY A CA 1
ATOM 922 C C . GLY A 1 120 ? 4.961 -0.388 -11.349 1.00 95.88 120 GLY A C 1
ATOM 923 O O . GLY A 1 120 ? 3.958 0.236 -11.697 1.00 95.88 120 GLY A O 1
ATOM 924 N N . LEU A 1 121 ? 5.313 -0.563 -10.077 1.00 96.94 121 LEU A N 1
ATOM 925 C CA . LEU A 1 121 ? 4.651 0.033 -8.920 1.00 96.94 121 LEU A CA 1
ATOM 926 C C . LEU A 1 121 ? 5.529 1.170 -8.375 1.00 96.94 121 LEU A C 1
ATOM 928 O O . LEU A 1 121 ? 6.726 0.956 -8.159 1.00 96.94 121 LEU A O 1
ATOM 932 N N . ARG A 1 122 ? 4.973 2.377 -8.224 1.00 96.44 122 ARG A N 1
ATOM 933 C CA . ARG A 1 122 ? 5.728 3.607 -7.933 1.00 96.44 122 ARG A CA 1
ATOM 934 C C . ARG A 1 122 ? 5.549 4.091 -6.503 1.00 96.44 122 ARG A C 1
ATOM 936 O O . ARG A 1 122 ? 6.564 4.350 -5.857 1.00 96.44 122 ARG A O 1
ATOM 943 N N . LEU A 1 123 ? 4.307 4.261 -6.056 1.00 97.44 123 LEU A N 1
ATOM 944 C CA . LEU A 1 123 ? 3.978 4.726 -4.707 1.00 97.44 123 LEU A CA 1
ATOM 945 C C . LEU A 1 123 ? 3.006 3.760 -4.041 1.00 97.44 123 LEU A C 1
ATOM 947 O O . LEU A 1 123 ? 2.184 3.134 -4.711 1.00 97.44 123 LEU A O 1
ATOM 951 N N . LEU A 1 124 ? 3.099 3.688 -2.721 1.00 98.31 124 LEU A N 1
ATOM 952 C CA . LEU A 1 124 ? 2.098 3.091 -1.849 1.00 98.31 124 LEU A CA 1
ATOM 953 C C . LEU A 1 124 ? 1.681 4.155 -0.839 1.00 98.31 124 LEU A C 1
ATOM 955 O O . LEU A 1 124 ? 2.517 4.652 -0.093 1.00 98.31 124 LEU A O 1
ATOM 959 N N . SER A 1 125 ? 0.400 4.488 -0.809 1.00 98.00 125 SER A N 1
ATOM 960 C CA . SER A 1 125 ? -0.179 5.340 0.222 1.00 98.00 125 SER A CA 1
ATOM 961 C C . SER A 1 125 ? -0.839 4.455 1.272 1.00 98.00 125 SER A C 1
ATOM 963 O O . SER A 1 125 ? -1.668 3.605 0.940 1.00 98.00 125 SER A O 1
ATOM 965 N N . VAL A 1 126 ? -0.490 4.655 2.542 1.00 98.06 126 VAL A N 1
ATOM 966 C CA . VAL A 1 126 ? -1.162 4.012 3.678 1.00 98.06 126 VAL A CA 1
ATOM 967 C C . VAL A 1 126 ? -1.685 5.065 4.638 1.00 98.06 126 VAL A C 1
ATOM 969 O O . VAL A 1 126 ? -1.015 6.061 4.898 1.00 98.06 126 VAL A O 1
ATOM 972 N N . ALA A 1 127 ? -2.880 4.859 5.179 1.00 97.00 127 ALA A N 1
ATOM 973 C CA . ALA A 1 127 ? -3.449 5.769 6.162 1.00 97.00 127 ALA A CA 1
ATOM 974 C C . ALA A 1 127 ? -4.117 5.027 7.317 1.00 97.00 127 ALA A C 1
ATOM 976 O O . ALA A 1 127 ? -4.807 4.027 7.126 1.00 97.00 127 ALA A O 1
ATOM 977 N N . GLY A 1 128 ? -3.943 5.551 8.525 1.00 94.81 128 GLY A N 1
ATOM 978 C CA . GLY A 1 128 ? -4.483 4.967 9.749 1.00 94.81 128 GLY A CA 1
ATOM 979 C C . GLY A 1 128 ? -4.845 6.025 10.781 1.00 94.81 128 GLY A C 1
ATOM 980 O O . GLY A 1 128 ? -4.490 7.200 10.654 1.00 94.81 128 GLY A O 1
ATOM 981 N N . LYS A 1 129 ? -5.581 5.611 11.814 1.00 91.38 129 LYS A N 1
ATOM 982 C CA . LYS A 1 129 ? -5.879 6.455 12.974 1.00 91.38 129 LYS A CA 1
ATOM 983 C C . LYS A 1 129 ? -4.815 6.231 14.044 1.00 91.38 129 LYS A C 1
ATOM 985 O O . LYS A 1 129 ? -4.758 5.153 14.618 1.00 91.38 129 LYS A O 1
ATOM 990 N N . VAL A 1 130 ? -4.037 7.269 14.342 1.00 88.00 130 VAL A N 1
ATOM 991 C CA . VAL A 1 130 ? -2.982 7.263 15.367 1.00 88.00 130 VAL A CA 1
ATOM 992 C C . VAL A 1 130 ? -3.238 8.416 16.327 1.00 88.00 130 VAL A C 1
ATOM 994 O O . VAL A 1 130 ? -3.365 9.566 15.901 1.00 88.00 130 VAL A O 1
ATOM 997 N N . GLY A 1 131 ? -3.402 8.123 17.620 1.00 86.62 131 GLY A N 1
ATOM 998 C CA . GLY A 1 131 ? -3.735 9.146 18.621 1.00 86.62 131 GLY A CA 1
ATOM 999 C C . GLY A 1 131 ? -5.003 9.960 18.299 1.00 86.62 131 GLY A C 1
ATOM 1000 O O . GLY A 1 131 ? -5.074 11.148 18.602 1.00 86.62 131 GLY A O 1
ATOM 1001 N N . GLY A 1 132 ? -5.988 9.357 17.618 1.00 83.19 132 GLY A N 1
ATOM 1002 C CA . GLY A 1 132 ? -7.230 10.016 17.176 1.00 83.19 132 GLY A CA 1
ATOM 1003 C C . GLY A 1 132 ? -7.113 10.853 15.890 1.00 83.19 132 GLY A C 1
ATOM 1004 O O . GLY A 1 132 ? -8.129 11.260 15.316 1.00 83.19 132 GLY A O 1
ATOM 1005 N N . VAL A 1 133 ? -5.897 11.057 15.387 1.00 84.69 133 VAL A N 1
ATOM 1006 C CA . VAL A 1 133 ? -5.593 11.805 14.162 1.00 84.69 133 VAL A CA 1
ATOM 1007 C C . VAL A 1 133 ? -5.477 10.830 12.991 1.00 84.69 133 VAL A C 1
ATOM 1009 O O . VAL A 1 133 ? -4.997 9.713 13.160 1.00 84.69 133 VAL A O 1
ATOM 1012 N N . THR A 1 134 ? -5.950 11.217 11.803 1.00 87.31 134 THR A N 1
ATOM 1013 C CA . THR A 1 134 ? -5.647 10.433 10.596 1.00 87.31 134 THR A CA 1
ATOM 1014 C C . THR A 1 134 ? -4.237 10.792 10.152 1.00 87.31 134 THR A C 1
ATOM 1016 O O . THR A 1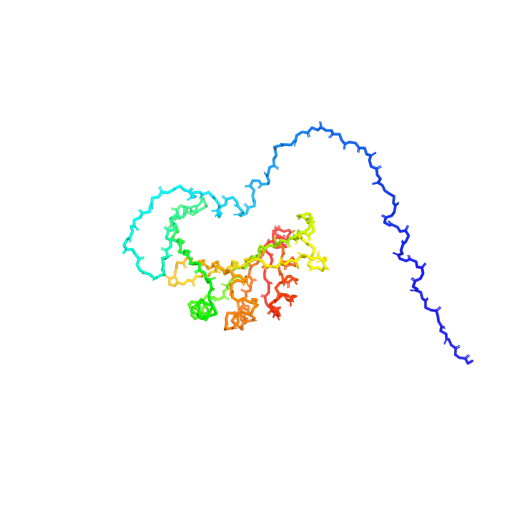 134 ? -3.961 11.957 9.879 1.00 87.31 134 THR A O 1
ATOM 1019 N N . LYS A 1 135 ? -3.347 9.810 10.075 1.00 91.62 135 LYS A N 1
ATOM 1020 C CA . LYS A 1 135 ? -2.014 9.981 9.497 1.00 91.62 135 LYS A CA 1
ATOM 1021 C C . LYS A 1 135 ? -1.922 9.226 8.180 1.00 91.62 135 LYS A C 1
ATOM 1023 O O . LYS A 1 135 ? -2.574 8.193 8.024 1.00 91.62 135 LYS A O 1
ATOM 1028 N N . VAL A 1 136 ? -1.143 9.769 7.255 1.00 94.12 136 VAL A N 1
ATOM 1029 C CA . VAL A 1 136 ? -0.907 9.244 5.912 1.00 94.12 136 VAL A CA 1
ATOM 1030 C C . VAL A 1 136 ? 0.595 9.116 5.706 1.00 94.12 136 VAL A C 1
ATOM 1032 O O . VAL A 1 136 ? 1.341 10.070 5.914 1.00 94.12 136 VAL A O 1
ATOM 1035 N N . TRP A 1 137 ? 1.036 7.958 5.240 1.00 96.38 137 TRP A N 1
ATOM 1036 C CA . TRP A 1 137 ? 2.396 7.739 4.778 1.00 96.38 137 TRP A CA 1
ATOM 1037 C C . TRP A 1 137 ? 2.355 7.481 3.281 1.00 96.38 137 TRP A C 1
ATOM 1039 O O . TRP A 1 137 ? 1.549 6.681 2.807 1.00 96.38 137 TRP A O 1
ATOM 1049 N N . VAL A 1 138 ? 3.218 8.170 2.544 1.00 96.88 138 VAL A N 1
ATOM 1050 C CA . VAL A 1 138 ? 3.420 7.947 1.113 1.00 96.88 138 VAL A CA 1
ATOM 1051 C C . VAL A 1 138 ? 4.787 7.310 0.941 1.00 96.88 138 VAL A C 1
ATOM 1053 O O . VAL A 1 138 ? 5.811 7.950 1.158 1.00 96.88 138 VAL A O 1
ATOM 1056 N N . CYS A 1 139 ? 4.804 6.037 0.580 1.00 97.06 139 CYS A N 1
ATOM 1057 C CA . CYS A 1 139 ? 6.004 5.232 0.434 1.00 97.06 139 CYS A CA 1
ATOM 1058 C C . CYS A 1 139 ? 6.499 5.269 -1.013 1.00 97.06 139 CYS A C 1
ATOM 1060 O O . CYS A 1 139 ? 5.806 4.825 -1.932 1.00 97.06 139 CYS A O 1
ATOM 1062 N N . ASP A 1 140 ? 7.720 5.758 -1.216 1.00 96.75 140 ASP A N 1
ATOM 1063 C CA . ASP A 1 140 ? 8.430 5.687 -2.488 1.00 96.75 140 ASP A CA 1
ATOM 1064 C C . ASP A 1 140 ? 8.992 4.273 -2.694 1.00 96.75 140 ASP A C 1
ATOM 1066 O O . ASP A 1 140 ? 10.118 3.963 -2.307 1.00 96.75 140 ASP A O 1
ATOM 1070 N N . LEU A 1 141 ? 8.215 3.412 -3.352 1.00 96.94 141 LEU A N 1
ATOM 1071 C CA . LEU A 1 141 ? 8.580 2.006 -3.541 1.00 96.94 141 LEU A CA 1
ATOM 1072 C C . LEU A 1 141 ? 9.781 1.798 -4.467 1.00 96.94 141 LEU A C 1
ATOM 1074 O O . LEU A 1 141 ? 10.433 0.757 -4.405 1.00 96.94 141 LEU A O 1
ATOM 1078 N N . GLN A 1 142 ? 10.102 2.783 -5.309 1.00 94.06 142 GLN A N 1
ATOM 1079 C CA . GLN A 1 142 ? 11.305 2.733 -6.133 1.00 94.06 142 GLN A CA 1
ATOM 1080 C C . GLN A 1 142 ? 12.561 2.961 -5.285 1.00 94.06 142 GLN A C 1
ATOM 1082 O O . GLN A 1 142 ? 13.581 2.322 -5.539 1.00 94.06 142 GLN A O 1
ATOM 1087 N N . LYS A 1 143 ? 12.489 3.852 -4.289 1.00 94.75 143 LYS A N 1
ATOM 1088 C CA . LYS A 1 143 ? 13.592 4.113 -3.357 1.00 94.75 143 LYS A CA 1
ATOM 1089 C C . LYS A 1 143 ? 13.726 3.031 -2.288 1.00 94.75 143 LYS A C 1
ATOM 1091 O O . LYS A 1 143 ? 14.849 2.650 -1.974 1.00 94.75 143 LYS A O 1
ATOM 1096 N N . THR A 1 144 ? 12.614 2.496 -1.780 1.00 95.19 144 THR A N 1
ATOM 1097 C CA . THR A 1 144 ? 12.645 1.429 -0.764 1.00 95.19 144 THR A CA 1
ATOM 1098 C C . THR A 1 144 ? 12.912 0.038 -1.345 1.00 95.19 144 THR A C 1
ATOM 1100 O O . THR A 1 144 ? 13.237 -0.880 -0.600 1.00 95.19 144 THR A O 1
ATOM 1103 N N . GLY A 1 145 ? 12.818 -0.133 -2.669 1.00 95.31 145 GLY A N 1
ATOM 1104 C CA . GLY A 1 145 ? 13.142 -1.391 -3.350 1.00 95.31 145 GLY A CA 1
ATOM 1105 C C . GLY A 1 145 ? 12.028 -2.440 -3.314 1.00 95.31 145 GLY A C 1
ATOM 1106 O O . GLY A 1 145 ? 12.314 -3.628 -3.433 1.00 95.31 145 GLY A O 1
ATOM 1107 N N . HIS A 1 146 ? 10.774 -2.009 -3.152 1.00 97.44 146 HIS A N 1
ATOM 1108 C CA . HIS A 1 146 ? 9.557 -2.841 -3.135 1.00 97.44 146 HIS A CA 1
ATOM 1109 C C . HIS A 1 146 ? 9.425 -3.861 -1.994 1.00 97.44 146 HIS A C 1
ATOM 1111 O O . HIS A 1 146 ? 8.338 -4.418 -1.839 1.00 97.44 146 HIS A O 1
ATOM 1117 N N . ASP A 1 147 ? 10.453 -4.076 -1.172 1.00 97.00 147 ASP A N 1
ATOM 1118 C CA . ASP A 1 147 ? 10.327 -4.802 0.093 1.00 97.00 147 ASP A CA 1
ATOM 1119 C C . ASP A 1 147 ? 9.636 -3.907 1.130 1.00 97.00 147 ASP A C 1
ATOM 1121 O O . ASP A 1 147 ? 10.080 -2.791 1.399 1.00 97.00 147 ASP A O 1
ATOM 1125 N N . LEU A 1 148 ? 8.515 -4.382 1.675 1.00 97.81 148 LEU A N 1
ATOM 1126 C CA . LEU A 1 148 ? 7.718 -3.631 2.643 1.00 97.81 148 LEU A CA 1
ATOM 1127 C C . LEU A 1 148 ? 8.158 -3.857 4.096 1.00 97.81 148 LEU A C 1
ATOM 1129 O O . LEU A 1 148 ? 7.581 -3.225 4.976 1.00 97.81 148 LEU A O 1
ATOM 1133 N N . GLY A 1 149 ? 9.113 -4.749 4.380 1.00 96.25 149 GLY A N 1
ATOM 1134 C CA . GLY A 1 149 ? 9.633 -4.946 5.739 1.00 96.25 149 GLY A CA 1
ATOM 1135 C C . GLY A 1 149 ? 8.542 -5.232 6.784 1.00 96.25 149 GLY A C 1
ATOM 1136 O O . GLY A 1 149 ? 7.626 -6.034 6.550 1.00 96.25 149 GLY A O 1
ATOM 1137 N N . GLU A 1 150 ? 8.617 -4.573 7.945 1.00 97.94 150 GLU A N 1
ATOM 1138 C CA . GLU A 1 150 ? 7.601 -4.712 9.000 1.00 97.94 150 GLU A CA 1
ATOM 1139 C C . GLU A 1 150 ? 6.237 -4.139 8.590 1.00 97.94 150 GLU A C 1
ATOM 1141 O O . GLU A 1 150 ? 5.202 -4.676 8.997 1.00 97.94 150 GLU A O 1
ATOM 1146 N N . LEU A 1 151 ? 6.203 -3.129 7.711 1.00 98.50 151 LEU A N 1
ATOM 1147 C CA . LEU A 1 151 ? 4.944 -2.591 7.187 1.00 98.50 151 LEU A CA 1
ATOM 1148 C C . LEU A 1 151 ? 4.168 -3.669 6.431 1.00 98.50 151 LEU A C 1
ATOM 1150 O O . LEU A 1 151 ? 2.967 -3.823 6.639 1.00 98.50 151 LEU A O 1
ATOM 1154 N N . GLY A 1 152 ? 4.846 -4.470 5.606 1.00 98.25 152 GLY A N 1
ATOM 1155 C CA . GLY A 1 152 ? 4.220 -5.587 4.897 1.00 98.25 152 GLY A CA 1
ATOM 1156 C C . GLY A 1 152 ? 3.560 -6.580 5.856 1.00 98.25 152 GLY A C 1
ATOM 1157 O O . GLY A 1 152 ? 2.382 -6.905 5.700 1.00 98.25 152 GLY A O 1
ATOM 1158 N N . LYS A 1 153 ? 4.287 -7.004 6.898 1.00 98.12 153 LYS A N 1
ATOM 1159 C CA . LYS A 1 153 ? 3.777 -7.936 7.921 1.00 98.12 153 LYS A CA 1
ATOM 1160 C C . LYS A 1 153 ? 2.575 -7.364 8.667 1.00 98.12 153 LYS A C 1
ATOM 1162 O O . LYS A 1 153 ? 1.601 -8.082 8.896 1.00 98.12 153 LYS A O 1
ATOM 1167 N N . LEU A 1 154 ? 2.630 -6.084 9.027 1.00 98.19 154 LEU A N 1
ATOM 1168 C CA . LEU A 1 154 ? 1.531 -5.395 9.688 1.00 98.19 154 LEU A CA 1
ATOM 1169 C C . LEU A 1 154 ? 0.293 -5.340 8.790 1.00 98.19 154 LEU A C 1
ATOM 1171 O O . LEU A 1 154 ? -0.798 -5.701 9.229 1.00 98.19 154 LEU A O 1
ATOM 1175 N N . LEU A 1 155 ? 0.445 -4.964 7.519 1.00 98.38 155 LEU A N 1
ATOM 1176 C CA . LEU A 1 155 ? -0.670 -4.882 6.572 1.00 98.38 155 LEU A CA 1
ATOM 1177 C C . LEU A 1 155 ? -1.368 -6.241 6.373 1.00 98.38 155 LEU A C 1
ATOM 1179 O O . LEU A 1 155 ? -2.593 -6.292 6.273 1.00 98.38 155 LEU A O 1
ATOM 1183 N N . GLU A 1 156 ? -0.636 -7.358 6.3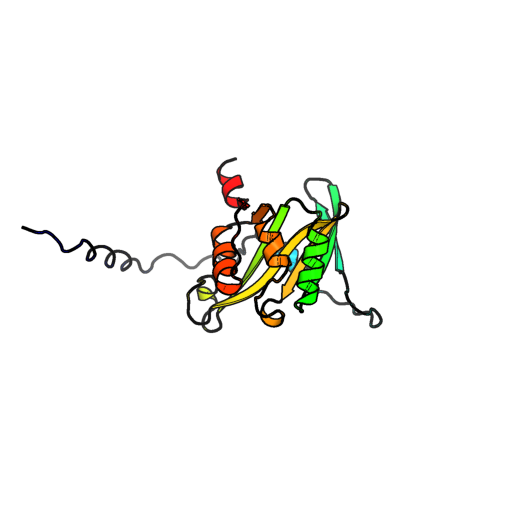94 1.00 98.00 156 GLU A N 1
ATOM 1184 C CA . GLU A 1 156 ? -1.240 -8.703 6.354 1.00 98.00 156 GLU A CA 1
ATOM 1185 C C . GLU A 1 156 ? -2.059 -9.030 7.621 1.00 98.00 156 GLU A C 1
ATOM 1187 O O . GLU A 1 156 ? -3.011 -9.823 7.578 1.00 98.00 156 GLU A O 1
ATOM 1192 N N . GLN A 1 157 ? -1.725 -8.395 8.749 1.00 97.19 157 GLN A N 1
ATOM 1193 C CA . GLN A 1 157 ? -2.354 -8.577 10.061 1.00 97.19 157 GLN A CA 1
ATOM 1194 C C . GLN A 1 157 ? -3.510 -7.609 10.365 1.00 97.19 157 GLN A C 1
ATOM 1196 O O . GLN A 1 157 ? -4.312 -7.887 11.262 1.00 97.19 157 GLN A O 1
ATOM 1201 N N . LYS A 1 158 ? -3.647 -6.505 9.629 1.00 97.50 158 LYS A N 1
ATOM 1202 C CA . LYS A 1 158 ? -4.753 -5.551 9.807 1.00 97.50 158 LYS A CA 1
ATOM 1203 C C . LYS A 1 158 ? -5.912 -5.839 8.847 1.00 97.50 158 LYS A C 1
ATOM 1205 O O . LYS A 1 158 ? -5.849 -6.740 8.008 1.00 97.50 158 LYS A O 1
ATOM 1210 N N . GLN A 1 159 ? -7.023 -5.123 9.022 1.00 98.38 159 GLN A N 1
ATOM 1211 C CA . GLN A 1 159 ? -8.043 -5.004 7.981 1.00 98.38 159 GLN A CA 1
ATOM 1212 C C . GLN A 1 159 ? -7.609 -3.914 7.002 1.00 98.38 159 GLN A C 1
ATOM 1214 O O . GLN A 1 159 ? -7.435 -2.765 7.407 1.00 98.38 159 GLN A O 1
ATOM 1219 N N . LEU A 1 160 ? -7.467 -4.259 5.726 1.00 98.62 160 LEU A N 1
ATOM 1220 C CA . LEU A 1 160 ? -7.178 -3.279 4.687 1.00 98.62 160 LEU A CA 1
ATOM 1221 C C . LEU A 1 160 ? -8.474 -2.703 4.125 1.00 98.62 160 LEU A C 1
ATOM 1223 O O . LEU A 1 160 ? -9.415 -3.447 3.846 1.00 98.62 160 LEU A O 1
ATOM 1227 N N . VAL A 1 161 ? -8.512 -1.387 3.956 1.00 98.56 161 VAL A N 1
ATOM 1228 C CA . VAL A 1 161 ? -9.624 -0.648 3.353 1.00 98.56 161 VAL A CA 1
ATOM 1229 C C . VAL A 1 161 ? -9.138 -0.067 2.030 1.00 98.56 161 VAL A C 1
ATOM 1231 O O . VAL A 1 161 ? -8.207 0.731 2.024 1.00 98.56 161 VAL A O 1
ATOM 1234 N N . LEU A 1 162 ? -9.734 -0.475 0.913 1.00 98.31 162 LEU A N 1
ATOM 1235 C CA . LEU A 1 162 ? -9.318 -0.036 -0.426 1.00 98.31 162 LEU A CA 1
ATOM 1236 C C . LEU A 1 162 ? -10.539 0.313 -1.278 1.00 98.31 162 LEU A C 1
ATOM 1238 O O . LEU A 1 162 ? -11.641 -0.165 -1.006 1.00 98.31 162 LEU A O 1
ATOM 1242 N N . ALA A 1 163 ? -10.341 1.098 -2.332 1.00 97.19 163 ALA A N 1
ATOM 1243 C CA . ALA A 1 163 ? -11.331 1.308 -3.382 1.00 97.19 163 ALA A CA 1
ATOM 1244 C C . ALA A 1 163 ? -10.901 0.523 -4.621 1.00 97.19 163 ALA A C 1
ATOM 1246 O O . ALA A 1 163 ? -9.839 0.800 -5.156 1.00 97.19 163 ALA A O 1
ATOM 1247 N N . ASN A 1 164 ? -11.710 -0.440 -5.085 1.00 96.06 164 ASN A N 1
ATOM 1248 C CA . ASN A 1 164 ? -11.307 -1.373 -6.149 1.00 96.06 164 ASN A CA 1
ATOM 1249 C C . ASN A 1 164 ? -10.105 -2.249 -5.743 1.00 96.06 164 ASN A C 1
ATOM 1251 O O . ASN A 1 164 ? -9.114 -2.361 -6.464 1.00 96.06 164 ASN A O 1
ATOM 1255 N N . ALA A 1 165 ? -10.223 -2.936 -4.606 1.00 97.44 165 ALA A N 1
ATOM 1256 C CA . ALA A 1 165 ? -9.146 -3.690 -3.966 1.00 97.44 165 ALA A CA 1
ATOM 1257 C C . ALA A 1 165 ? -8.449 -4.698 -4.896 1.00 97.44 165 ALA A C 1
ATOM 1259 O O . ALA A 1 165 ? -7.266 -4.989 -4.735 1.00 97.44 165 ALA A O 1
ATOM 1260 N N . ALA A 1 166 ? -9.171 -5.251 -5.875 1.00 97.12 166 ALA A N 1
ATOM 1261 C CA . ALA A 1 166 ? -8.608 -6.184 -6.847 1.00 97.12 166 ALA A CA 1
ATOM 1262 C C . ALA A 1 166 ? -7.437 -5.577 -7.641 1.00 97.12 166 ALA A C 1
ATOM 1264 O O . ALA A 1 166 ? -6.486 -6.295 -7.962 1.00 97.12 166 ALA A O 1
ATOM 1265 N N . PHE A 1 167 ? -7.495 -4.278 -7.943 1.00 97.44 167 PHE A N 1
ATOM 1266 C CA . PHE A 1 167 ? -6.435 -3.565 -8.643 1.00 97.44 167 PHE A CA 1
ATOM 1267 C C . PHE A 1 167 ? -5.171 -3.500 -7.781 1.00 97.44 167 PHE A C 1
ATOM 1269 O O . PHE A 1 167 ? -4.177 -4.157 -8.107 1.00 97.44 167 PHE A O 1
ATOM 1276 N N . ASP A 1 168 ? -5.238 -2.812 -6.642 1.00 98.19 168 ASP A N 1
ATOM 1277 C CA . ASP A 1 168 ? -4.086 -2.574 -5.771 1.00 98.19 168 ASP A CA 1
ATOM 1278 C C . ASP A 1 168 ? -3.469 -3.871 -5.260 1.00 98.19 168 ASP A C 1
ATOM 1280 O O . ASP A 1 168 ? -2.256 -4.065 -5.330 1.00 98.19 168 ASP A O 1
ATOM 1284 N N . LEU A 1 169 ? -4.295 -4.821 -4.810 1.00 98.38 169 LEU A N 1
ATOM 1285 C CA . LEU A 1 169 ? -3.799 -6.083 -4.260 1.00 98.38 169 LEU A CA 1
ATOM 1286 C C . LEU A 1 169 ? -3.094 -6.940 -5.313 1.00 98.38 169 LEU A C 1
ATOM 1288 O O . LEU A 1 169 ? -2.181 -7.691 -4.969 1.00 98.38 169 LEU A O 1
ATOM 1292 N N . THR A 1 170 ? -3.458 -6.824 -6.594 1.00 98.38 170 THR A N 1
ATOM 1293 C CA . THR A 1 170 ? -2.730 -7.523 -7.662 1.00 98.38 170 THR A CA 1
ATOM 1294 C C . THR A 1 170 ? -1.332 -6.935 -7.844 1.00 98.38 170 THR A C 1
ATOM 1296 O O . THR A 1 170 ? -0.362 -7.688 -7.976 1.00 98.38 170 THR A O 1
ATOM 1299 N N . PHE A 1 171 ? -1.202 -5.608 -7.803 1.00 98.44 171 PHE A N 1
ATOM 1300 C CA . PHE A 1 171 ? 0.093 -4.933 -7.864 1.00 98.44 171 PHE A CA 1
ATOM 1301 C C . PHE A 1 171 ? 0.938 -5.212 -6.620 1.00 98.44 171 PHE A C 1
ATOM 1303 O O . PHE A 1 171 ? 2.075 -5.667 -6.747 1.00 98.44 171 PHE A O 1
ATOM 1310 N N . LEU A 1 172 ? 0.380 -5.034 -5.425 1.00 98.44 172 LEU A N 1
ATOM 1311 C CA . LEU A 1 172 ? 1.080 -5.262 -4.161 1.00 98.44 172 LEU A CA 1
ATOM 1312 C C . LEU A 1 172 ? 1.533 -6.716 -4.016 1.00 98.44 172 LEU A C 1
ATOM 1314 O O . LEU A 1 172 ? 2.669 -6.973 -3.625 1.00 98.44 172 LEU A O 1
ATOM 1318 N N . ARG A 1 173 ? 0.711 -7.689 -4.419 1.00 98.25 173 ARG A N 1
ATOM 1319 C CA . ARG A 1 173 ? 1.131 -9.094 -4.427 1.00 98.25 173 ARG A CA 1
ATOM 1320 C C . ARG A 1 173 ? 2.268 -9.352 -5.411 1.00 98.25 173 ARG A C 1
ATOM 1322 O O . ARG A 1 173 ? 3.178 -10.115 -5.098 1.00 98.25 173 ARG A O 1
ATOM 1329 N N . ARG A 1 174 ? 2.204 -8.769 -6.611 1.00 97.56 174 ARG A N 1
ATOM 1330 C CA . ARG A 1 174 ? 3.209 -8.978 -7.662 1.00 97.56 174 ARG A CA 1
ATOM 1331 C C . ARG A 1 174 ? 4.553 -8.352 -7.302 1.00 97.56 174 ARG A C 1
ATOM 1333 O O . ARG A 1 174 ? 5.574 -9.002 -7.494 1.00 97.56 174 ARG A O 1
ATOM 1340 N N . PHE A 1 175 ? 4.548 -7.093 -6.878 1.00 98.06 175 PHE A N 1
ATOM 1341 C CA . PHE A 1 175 ? 5.767 -6.303 -6.704 1.00 98.06 175 PHE A CA 1
ATOM 1342 C C . PHE A 1 175 ? 6.313 -6.375 -5.279 1.00 98.06 175 PHE A C 1
ATOM 1344 O O .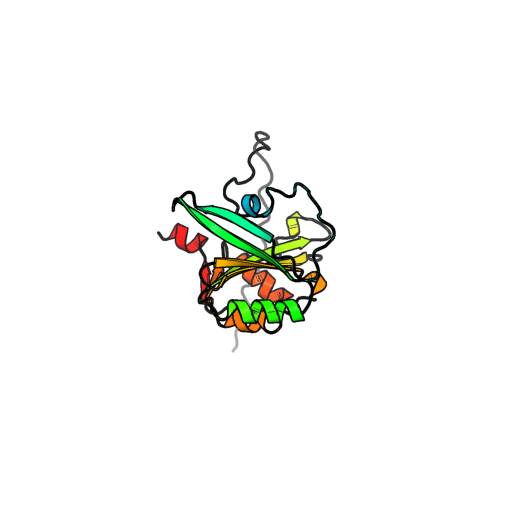 PHE A 1 175 ? 7.524 -6.400 -5.114 1.00 98.06 175 PHE A O 1
ATOM 1351 N N . CYS A 1 176 ? 5.438 -6.463 -4.277 1.00 98.25 176 CYS A N 1
ATOM 1352 C CA . CYS A 1 176 ? 5.817 -6.427 -2.864 1.00 98.25 176 CYS A CA 1
ATOM 1353 C C . CYS A 1 176 ? 5.613 -7.766 -2.138 1.00 98.25 176 CYS A C 1
ATOM 1355 O O . CYS A 1 176 ? 5.951 -7.891 -0.968 1.00 98.25 176 CYS A O 1
ATOM 1357 N N . GLY A 1 177 ? 5.014 -8.769 -2.788 1.00 98.00 177 GLY A N 1
ATOM 1358 C CA . GLY A 1 177 ? 4.732 -10.066 -2.167 1.00 98.00 177 GLY A CA 1
ATOM 1359 C C . GLY A 1 177 ? 3.594 -10.066 -1.137 1.00 98.00 177 GLY A C 1
ATOM 1360 O O . GLY A 1 177 ? 3.316 -11.126 -0.578 1.00 98.00 177 GLY A O 1
ATOM 1361 N N . LEU A 1 178 ? 2.911 -8.932 -0.930 1.00 98.19 178 LEU A N 1
ATOM 1362 C CA . LEU A 1 178 ? 1.877 -8.748 0.093 1.00 98.19 178 LEU A CA 1
ATOM 1363 C C . LEU A 1 178 ? 0.682 -9.696 -0.105 1.00 98.19 178 LEU A C 1
ATOM 1365 O O . LEU A 1 178 ? 0.133 -9.818 -1.207 1.00 98.19 178 LEU A O 1
ATOM 1369 N N . ARG A 1 179 ? 0.227 -10.329 0.981 1.00 97.56 179 ARG A N 1
ATOM 1370 C CA . ARG A 1 179 ? -0.931 -11.234 1.008 1.00 97.56 179 ARG A CA 1
ATOM 1371 C C . ARG A 1 179 ? -1.977 -10.785 2.024 1.00 97.56 179 ARG A C 1
ATOM 1373 O O . ARG A 1 179 ? -2.092 -11.328 3.119 1.00 97.56 179 ARG A O 1
ATOM 1380 N N . ALA A 1 180 ? -2.803 -9.826 1.620 1.00 96.19 180 ALA A N 1
ATOM 1381 C CA . ALA A 1 180 ? -3.927 -9.374 2.432 1.00 96.19 180 ALA A CA 1
ATOM 1382 C C . ALA A 1 180 ? -4.954 -10.499 2.664 1.00 96.19 180 ALA A C 1
ATOM 1384 O O . ALA A 1 180 ? -5.392 -11.162 1.722 1.00 96.19 180 ALA A O 1
ATOM 1385 N N . THR A 1 181 ? -5.361 -10.693 3.921 1.00 95.12 181 THR A N 1
ATOM 1386 C CA . THR A 1 181 ? -6.357 -11.712 4.318 1.00 95.12 181 THR A CA 1
ATOM 1387 C C . THR A 1 181 ? -7.683 -11.117 4.791 1.00 95.12 181 THR A C 1
ATOM 1389 O O . THR A 1 181 ? -8.704 -11.800 4.770 1.00 95.12 181 THR A O 1
ATOM 1392 N N . ARG A 1 182 ? -7.690 -9.839 5.187 1.00 97.81 182 ARG A N 1
ATOM 1393 C CA . ARG A 1 182 ? -8.876 -9.088 5.616 1.00 97.81 182 ARG A CA 1
ATOM 1394 C C . ARG A 1 182 ? -8.985 -7.825 4.778 1.00 97.81 182 ARG A C 1
ATOM 1396 O O . ARG A 1 182 ? -8.183 -6.912 4.945 1.00 97.81 182 ARG A O 1
ATOM 1403 N N . VAL A 1 183 ? -9.962 -7.787 3.881 1.00 98.19 183 VAL A N 1
ATOM 1404 C CA . VAL A 1 183 ? -10.132 -6.704 2.909 1.00 98.19 183 VAL A CA 1
ATOM 1405 C C . VAL A 1 183 ? -11.561 -6.188 2.978 1.00 98.19 183 VAL A C 1
ATOM 1407 O O . VAL A 1 183 ? -12.508 -6.969 2.919 1.00 98.19 183 VAL A O 1
ATOM 1410 N N . PHE A 1 184 ? -11.700 -4.872 3.083 1.00 98.12 184 PHE A N 1
ATOM 1411 C CA . PHE A 1 184 ? -12.950 -4.146 2.929 1.00 98.12 184 PHE A CA 1
ATOM 1412 C C . PHE A 1 184 ? -12.835 -3.256 1.688 1.00 98.12 184 PHE A C 1
ATOM 1414 O O . PHE A 1 184 ? -12.067 -2.295 1.683 1.00 98.12 184 PHE A O 1
ATOM 1421 N N . ASP A 1 185 ? -13.575 -3.593 0.631 1.00 97.94 185 ASP A N 1
ATOM 1422 C CA . ASP A 1 185 ? -13.612 -2.799 -0.600 1.00 97.94 185 ASP A CA 1
ATOM 1423 C C . ASP A 1 185 ? -14.787 -1.821 -0.555 1.00 97.94 185 ASP A C 1
ATOM 1425 O O . ASP A 1 185 ? -15.951 -2.235 -0.555 1.00 97.94 185 ASP A O 1
ATOM 1429 N N . VAL A 1 186 ? -14.484 -0.523 -0.522 1.00 97.25 186 VAL A N 1
ATOM 1430 C CA . VAL A 1 186 ? -15.503 0.524 -0.393 1.00 97.25 186 VAL A CA 1
ATOM 1431 C C . VAL A 1 186 ? -16.412 0.614 -1.620 1.00 97.25 186 VAL A C 1
ATOM 1433 O O . VAL A 1 186 ? -17.586 0.928 -1.463 1.00 97.25 186 VAL A O 1
ATOM 1436 N N . LEU A 1 187 ? -15.928 0.270 -2.821 1.00 95.81 187 LEU A N 1
ATOM 1437 C CA . LEU A 1 187 ? -16.747 0.297 -4.041 1.00 95.81 187 LEU A CA 1
ATOM 1438 C C . LEU A 1 187 ? -17.661 -0.921 -4.146 1.00 95.81 187 LEU A C 1
ATOM 1440 O O . LEU A 1 187 ? -18.700 -0.873 -4.804 1.00 95.81 187 LEU A O 1
ATOM 1444 N N . ILE A 1 188 ? -17.276 -2.039 -3.530 1.00 96.31 188 ILE A N 1
ATOM 1445 C CA . ILE A 1 188 ? -18.188 -3.172 -3.370 1.00 96.31 188 ILE A CA 1
ATOM 1446 C C . ILE A 1 188 ? -19.235 -2.835 -2.316 1.00 96.31 188 ILE A C 1
ATOM 1448 O O . ILE A 1 188 ? -20.413 -3.065 -2.569 1.00 96.31 188 ILE A O 1
ATOM 1452 N N . ALA A 1 189 ? -18.824 -2.253 -1.184 1.00 95.50 189 ALA A N 1
ATOM 1453 C CA . ALA A 1 189 ? -19.739 -1.810 -0.138 1.00 95.50 189 ALA A CA 1
ATOM 1454 C C . ALA A 1 189 ? -20.791 -0.825 -0.678 1.00 95.50 189 ALA A C 1
ATOM 1456 O O . ALA A 1 189 ? -21.975 -1.024 -0.443 1.00 95.50 189 ALA A O 1
ATOM 1457 N N . GLU A 1 190 ? -20.381 0.170 -1.468 1.00 95.19 190 GLU A N 1
ATOM 1458 C CA . GLU A 1 190 ? -21.290 1.130 -2.109 1.00 95.19 190 GLU A CA 1
ATOM 1459 C C . GLU A 1 190 ? -22.351 0.454 -2.990 1.00 95.19 190 GLU A C 1
ATOM 1461 O O . GLU A 1 190 ? -23.496 0.881 -3.015 1.00 95.19 190 GLU A O 1
ATOM 1466 N N . LYS A 1 191 ? -21.999 -0.625 -3.698 1.00 94.25 191 LYS A N 1
ATOM 1467 C CA . LYS A 1 191 ? -22.925 -1.328 -4.603 1.00 94.25 191 LYS A CA 1
ATOM 1468 C C . LYS A 1 191 ? -23.946 -2.211 -3.890 1.00 94.25 191 LYS A C 1
ATOM 1470 O O . LYS A 1 191 ? -24.897 -2.653 -4.532 1.00 94.25 191 LYS A O 1
ATOM 1475 N N . VAL A 1 192 ? -23.706 -2.556 -2.626 1.00 93.62 192 VAL A N 1
ATOM 1476 C CA . VAL A 1 192 ? -24.550 -3.489 -1.858 1.00 93.62 192 VAL A CA 1
ATOM 1477 C C . VAL A 1 192 ? -25.350 -2.806 -0.746 1.00 93.62 192 VAL A C 1
ATOM 1479 O O . VAL A 1 192 ? -26.143 -3.483 -0.088 1.00 93.62 192 VAL A O 1
ATOM 1482 N N . LEU A 1 193 ? -25.131 -1.506 -0.534 1.00 83.31 193 LEU A N 1
ATOM 1483 C CA . LEU A 1 193 ? -25.882 -0.629 0.370 1.00 83.31 193 LEU A CA 1
ATOM 1484 C C . LEU A 1 193 ? -26.947 0.158 -0.402 1.00 83.31 193 LEU A C 1
ATOM 1486 O O . LEU A 1 193 ? -28.000 0.434 0.217 1.00 83.31 193 LEU A O 1
#

Foldseek 3Di:
DDDDDDDDPPDPPPPPDDDDDDDDDDPDDDPPPPCVVVVPPDPDDDDDPDDDDWDFDWDFDQDPVPRDGATETETEAQELVSLVVVLVQQLPFQEKEKDWDKAAPPDRVCRQPLPDPRIATAWMWIWGQGPNHIYIYIYGCVRHVLASPSNLVSQQVHAYEYAPCVRVVVRNCVRHVRDHDHYDHVNVVVVVD

pLDDT: mean 74.04, std 28.43, range [26.47, 98.62]

Sequence (193 aa):
MTHSGTALDTFENDLGQRSDHFGNENLVSGFPHSPHHFLLSEYTKEKDPERSVGDISIIEAESETSGRIGRIGQTLVETPEGLDEAAWELEESPAVAVDCETYNVHDFKMASRPYAGGTGLRLLSVAGKVGGVTKVWVCDLQKTGHDLGELGKLLEQKQLVLANAAFDLTFLRRFCGLRATRVFDVLIAEKVL

Radius of gyration: 21.16 Å; chains: 1; bounding box: 42×77×53 Å